Protein AF-Q86SX3-3-F1 (afdb_monomer_lite)

pLDDT: mean 70.38, std 17.88, range [33.81, 94.75]

Secondary structure (DSSP, 8-state):
--HHHHHHHHHHHHHHHHHHHH-----HHHHHTS-HHHHHHHHHHHHHHTT---GGGTSS-TTSSS-HHHHHHHHHHHHHHS-HHHHHHHHT----SS-------GGGGSPPPPPP---------HHHHHHHHHHHHHHHHHHHHHHHHHHHHHHHHHHHHHHHHHHHHHHHHHHHHHHHHHHHHHHHHHTS------S-S---------GGGHHHHHHHHHHHHHHHHHHHHHHHHHHHHHHHHHHHHH--HHHHHHHHHHHHHHHHHHHHHHHHHHHTTS-----S--------S----TT---HHHHHHHHHHHHHHHHHHHHHHHHHHHHHHHHHHHTSTT----PPPP-

Radius of gyration: 38.71 Å; chains: 1; bounding box: 110×59×88 Å

Foldseek 3Di:
DPVQVVQLVLLLVLLLVLLLLQDLDPPDCVVVPDDQLVSLVVSVVSCVVVPPPDCVSVVDDSSSSDDSLVSLVSVVVVVVVDPSLVSSLVSPPPCPDDPPPVVPCCVVPPPDPPDPDPPDDDDPPPVNVVVVVVVVVVVVVVVVVVVVVVVVVVVVVVVVVVVSVVSVVVVVVCVVCVVVSVVVVVVSVPVPDPPPPPDDDDPPPPPPPDVVCVVVVVVVVVVVVVVVVVVVVVVVVVVVVVCVVCCVVAVDPVNVVVVVVVVVVVVVVVVVVVVVVVVCPPPPDDDDDDDDDDDDDDDDDVPCPPVVNVVVVVVVVVVVVVVVVVVVVVVVVVVVVVVDVVDPPDDDDDDDDD

Sequence (354 aa):
MSGQRGDWVQTSALWQLLFRVLSPLPAGNALASLALEVQARLVKSALCSQGYPRLALAQLPEDGSQGSRELLLALSWLLARGPVPEQMLAQARVPLGDEMTVCQCEALASPGPPAPHMEAEGPVDVRHVQWLMGKLRFRWRQLVSSQQEQCALLSKLLRTLERENQRLEAVLAWRRSELVFWRWMDTVLGTCAPEVPAAASQPTFLPWVPERGGGELDLVVRELQALEEELREAAERRRAAWEAKAGGCGRGPEWSAARRASREAVEKELGALQQCWERDGGPAQPHGPHRLVRREDGAAGDRDLRAAVVIRTLRSQEACLEAVLRRLQGQCRQELARLVGARPGLIWIPPPGR

Structure (mmCIF, N/CA/C/O backbone):
data_AF-Q86SX3-3-F1
#
_entry.id   AF-Q86SX3-3-F1
#
loop_
_atom_site.group_PDB
_atom_site.id
_atom_site.type_symbol
_atom_site.label_atom_id
_atom_site.label_alt_id
_atom_site.label_comp_id
_atom_site.label_asym_id
_atom_site.label_entity_id
_atom_site.label_seq_id
_atom_site.pdbx_PDB_ins_code
_atom_site.Cartn_x
_atom_site.Cartn_y
_atom_site.Cartn_z
_atom_site.occupancy
_atom_site.B_iso_or_equiv
_atom_site.auth_seq_id
_atom_site.auth_comp_id
_atom_site.auth_asym_id
_atom_site.auth_atom_id
_atom_site.pdbx_PDB_model_num
ATOM 1 N N . MET A 1 1 ? -27.488 29.141 -0.506 1.00 39.38 1 MET A N 1
ATOM 2 C CA . MET A 1 1 ? -27.556 28.018 -1.475 1.00 39.38 1 MET A CA 1
ATOM 3 C C . MET A 1 1 ? -26.291 27.141 -1.492 1.00 39.38 1 MET A C 1
ATOM 5 O O . MET A 1 1 ? -26.178 26.273 -2.344 1.00 39.38 1 MET A O 1
ATOM 9 N N . SER A 1 2 ? -25.355 27.304 -0.548 1.00 47.66 2 SER A N 1
ATOM 10 C CA . SER A 1 2 ? -24.057 26.606 -0.562 1.00 47.66 2 SER A CA 1
ATOM 11 C C . SER A 1 2 ? -24.066 25.223 0.107 1.00 47.66 2 SER A C 1
ATOM 13 O O . SER A 1 2 ? -23.163 24.436 -0.146 1.00 47.66 2 SER A O 1
ATOM 15 N N . GLY A 1 3 ? -25.078 24.925 0.935 1.00 47.66 3 GLY A N 1
ATOM 16 C CA . GLY A 1 3 ? -25.154 23.676 1.707 1.00 47.66 3 GLY A CA 1
ATOM 17 C C . GLY A 1 3 ? -25.329 22.435 0.835 1.00 47.66 3 GLY A C 1
ATOM 18 O O . GLY A 1 3 ? -24.550 21.499 0.950 1.00 47.66 3 GLY A O 1
ATOM 19 N N . GLN A 1 4 ? -26.254 22.481 -0.133 1.00 52.34 4 GLN A N 1
ATOM 20 C CA . GLN A 1 4 ? -26.544 21.308 -0.960 1.00 52.34 4 GLN A CA 1
ATOM 21 C C . GLN A 1 4 ? -25.304 20.815 -1.711 1.00 52.34 4 GLN A C 1
ATOM 23 O O . GLN A 1 4 ? -25.038 19.622 -1.708 1.00 52.34 4 GLN A O 1
ATOM 28 N N . ARG A 1 5 ? -24.500 21.718 -2.303 1.00 52.03 5 ARG A N 1
ATOM 29 C CA . ARG A 1 5 ? -23.307 21.347 -3.093 1.00 52.03 5 ARG A CA 1
ATOM 30 C C . ARG A 1 5 ? -22.288 20.530 -2.283 1.00 52.03 5 ARG A C 1
ATOM 32 O O . ARG A 1 5 ? -21.628 19.680 -2.867 1.00 52.03 5 ARG A O 1
ATOM 39 N N . GLY A 1 6 ? -22.191 20.755 -0.970 1.00 54.00 6 GLY A N 1
ATOM 40 C CA . GLY A 1 6 ? -21.363 19.941 -0.075 1.00 54.00 6 GLY A CA 1
ATOM 41 C C . GLY A 1 6 ? -21.914 18.526 0.114 1.00 54.00 6 GLY A C 1
ATOM 42 O O . GLY A 1 6 ? -21.158 17.560 0.012 1.00 54.00 6 GLY A O 1
ATOM 43 N N . ASP A 1 7 ? -23.229 18.401 0.297 1.00 53.91 7 ASP A N 1
ATOM 44 C CA . ASP A 1 7 ? -23.905 17.114 0.503 1.00 53.91 7 ASP A CA 1
ATOM 45 C C . ASP A 1 7 ? -23.800 16.201 -0.733 1.00 53.91 7 ASP A C 1
ATOM 47 O O . ASP A 1 7 ? -23.542 15.003 -0.586 1.00 53.91 7 ASP A O 1
ATOM 51 N N . TRP A 1 8 ? -23.895 16.760 -1.953 1.00 51.97 8 TRP A N 1
ATOM 52 C CA . TRP A 1 8 ? -23.699 16.016 -3.215 1.00 51.97 8 TRP A CA 1
ATOM 53 C C . TRP A 1 8 ? -22.289 15.413 -3.332 1.00 51.97 8 TRP A C 1
ATOM 55 O O . TRP A 1 8 ? -22.114 14.311 -3.850 1.00 51.97 8 TRP A O 1
ATOM 65 N N . VAL A 1 9 ? -21.262 16.127 -2.859 1.00 59.12 9 VAL A N 1
ATOM 66 C CA . VAL A 1 9 ? -19.869 15.657 -2.952 1.00 59.12 9 VAL A CA 1
ATOM 67 C C . VAL A 1 9 ? -19.608 14.535 -1.945 1.00 59.12 9 VAL A C 1
ATOM 69 O O . VAL A 1 9 ? -18.939 13.557 -2.275 1.00 59.12 9 VAL A O 1
ATOM 72 N N . GLN A 1 10 ? -20.160 14.640 -0.733 1.00 66.69 10 GLN A N 1
ATOM 73 C CA . GLN A 1 10 ? -19.958 13.639 0.319 1.00 66.69 10 GLN A CA 1
ATOM 74 C C . GLN A 1 10 ? -20.654 12.313 0.003 1.00 66.69 10 GLN A C 1
ATOM 76 O O . GLN A 1 10 ? -20.053 11.249 0.121 1.00 66.69 10 GLN A O 1
ATOM 81 N N . THR A 1 11 ? -21.910 12.364 -0.430 1.00 68.19 11 THR A N 1
ATOM 82 C CA . THR A 1 11 ? -22.696 11.175 -0.795 1.00 68.19 11 THR A CA 1
ATOM 83 C C . THR A 1 11 ? -22.097 10.420 -1.980 1.00 68.19 11 THR A C 1
ATOM 85 O O . THR A 1 11 ? -21.959 9.197 -1.919 1.00 68.19 11 THR A O 1
ATOM 88 N N . SER A 1 12 ? -21.660 11.139 -3.020 1.00 73.19 12 SER A N 1
ATOM 89 C CA . SER A 1 12 ? -20.932 10.561 -4.157 1.00 73.19 12 SER A CA 1
ATOM 90 C C . SER A 1 12 ? -19.648 9.854 -3.704 1.00 73.19 12 SER A C 1
ATOM 92 O O . SER A 1 12 ? -19.382 8.718 -4.105 1.00 73.19 12 SER A O 1
ATOM 94 N N . ALA A 1 13 ? -18.894 10.467 -2.786 1.00 79.19 13 ALA A N 1
ATOM 95 C CA . ALA A 1 13 ? -17.695 9.856 -2.218 1.00 79.19 13 ALA A CA 1
ATOM 96 C C . ALA A 1 13 ? -17.998 8.582 -1.404 1.00 79.19 13 ALA A C 1
ATOM 98 O O . ALA A 1 13 ? -17.225 7.626 -1.469 1.00 79.19 13 ALA A O 1
ATOM 99 N N . LEU A 1 14 ? -19.121 8.525 -0.677 1.00 79.75 14 LEU A N 1
ATOM 100 C CA . LEU A 1 14 ? -19.528 7.334 0.085 1.00 79.75 14 LEU A CA 1
ATOM 101 C C . LEU A 1 14 ? -19.912 6.162 -0.826 1.00 79.75 14 LEU A C 1
ATOM 103 O O . LEU A 1 14 ? -19.510 5.031 -0.554 1.00 79.75 14 LEU A O 1
ATOM 107 N N . TRP A 1 15 ? -20.623 6.419 -1.928 1.00 79.69 15 TRP A N 1
ATOM 108 C CA . TRP A 1 15 ? -20.901 5.391 -2.937 1.00 79.69 15 TRP A CA 1
ATOM 109 C C . TRP A 1 15 ? -19.617 4.838 -3.551 1.00 79.69 15 TRP A C 1
ATOM 111 O O . TRP A 1 15 ? -19.449 3.622 -3.640 1.00 79.69 15 TRP A O 1
ATOM 121 N N . GLN A 1 16 ? -18.680 5.717 -3.911 1.00 78.94 16 GLN A N 1
ATOM 122 C CA . GLN A 1 16 ? -17.377 5.309 -4.440 1.00 78.94 16 GLN A CA 1
ATOM 123 C C . GLN A 1 16 ? -16.569 4.504 -3.418 1.00 78.94 16 GLN A C 1
ATOM 125 O O . GLN A 1 16 ? -15.893 3.544 -3.788 1.00 78.94 16 GLN A O 1
ATOM 130 N N . LEU A 1 17 ? -16.640 4.873 -2.137 1.00 81.50 17 LEU A N 1
ATOM 131 C CA . LEU A 1 17 ? -15.977 4.142 -1.064 1.00 81.50 17 LEU A CA 1
ATOM 132 C C . LEU A 1 17 ? -16.577 2.742 -0.894 1.00 81.50 17 LEU A C 1
ATOM 134 O O . LEU A 1 17 ? -15.828 1.768 -0.902 1.00 81.50 17 LEU A O 1
ATOM 138 N N . LEU A 1 18 ? -17.907 2.628 -0.810 1.00 80.12 18 LEU A N 1
ATOM 139 C CA . LEU A 1 18 ? -18.604 1.338 -0.746 1.00 80.12 18 LEU A CA 1
ATOM 140 C C . LEU A 1 18 ? -18.274 0.462 -1.951 1.00 80.12 18 LEU A C 1
ATOM 142 O O . LEU A 1 18 ? -17.973 -0.718 -1.791 1.00 80.12 18 LEU A O 1
ATOM 146 N N . PHE A 1 19 ? -18.275 1.045 -3.148 1.00 77.25 19 PHE A N 1
ATOM 147 C CA . PHE A 1 19 ? -17.917 0.336 -4.367 1.00 77.25 19 PHE A CA 1
ATOM 148 C C . PHE A 1 19 ? -16.487 -0.206 -4.303 1.00 77.25 19 PHE A C 1
ATOM 150 O O . PHE A 1 19 ? -16.279 -1.380 -4.587 1.00 77.25 19 PHE A O 1
ATOM 157 N N . ARG A 1 20 ? -15.515 0.603 -3.859 1.00 77.69 20 ARG A N 1
ATOM 158 C CA . ARG A 1 20 ? -14.114 0.172 -3.702 1.00 77.69 20 ARG A CA 1
ATOM 159 C C . ARG A 1 20 ? -13.925 -0.907 -2.641 1.00 77.69 20 ARG A C 1
ATOM 161 O O . ARG A 1 20 ? -13.052 -1.750 -2.804 1.00 77.69 20 ARG A O 1
ATOM 168 N N . VAL A 1 21 ? -14.705 -0.864 -1.564 1.00 76.00 21 VAL A N 1
ATOM 169 C CA . VAL A 1 21 ? -14.669 -1.875 -0.497 1.00 76.00 21 VAL A CA 1
ATOM 170 C C . VAL A 1 21 ? -15.262 -3.202 -0.975 1.00 76.00 21 VAL A C 1
ATOM 172 O O . VAL A 1 21 ? -14.739 -4.264 -0.651 1.00 76.00 21 VAL A O 1
ATOM 175 N N . LEU A 1 22 ? -16.349 -3.150 -1.748 1.00 73.94 22 LEU A N 1
ATOM 176 C CA . LEU A 1 22 ? -17.071 -4.336 -2.207 1.00 73.94 22 LEU A CA 1
ATOM 177 C C . LEU A 1 22 ? -16.492 -4.940 -3.489 1.00 73.94 22 LEU A C 1
ATOM 179 O O . LEU A 1 22 ? -16.689 -6.129 -3.731 1.00 73.94 22 LEU A O 1
ATOM 183 N N . SER A 1 23 ? -15.791 -4.158 -4.314 1.00 68.19 23 SER A N 1
ATOM 184 C CA . SER A 1 23 ? -15.135 -4.670 -5.514 1.00 68.19 23 SER A CA 1
ATOM 185 C C . SER A 1 23 ? -13.887 -5.474 -5.119 1.00 68.19 23 SER A C 1
ATOM 187 O O . SER A 1 23 ? -12.926 -4.876 -4.639 1.00 68.19 23 SER A O 1
ATOM 189 N N . PRO A 1 24 ? -13.828 -6.797 -5.362 1.00 55.28 24 PRO A N 1
ATOM 190 C CA . PRO A 1 24 ? -12.672 -7.617 -4.984 1.00 55.28 24 PRO A CA 1
ATOM 191 C C . PRO A 1 24 ? -11.444 -7.401 -5.884 1.00 55.28 24 PRO A C 1
ATOM 193 O O . PRO A 1 24 ? -10.450 -8.111 -5.751 1.00 55.28 24 PRO A O 1
ATOM 196 N N . LEU A 1 25 ? -11.519 -6.498 -6.864 1.00 47.09 25 LEU A N 1
ATOM 197 C CA . LEU A 1 25 ? -10.645 -6.538 -8.023 1.00 47.09 25 LEU A CA 1
ATOM 198 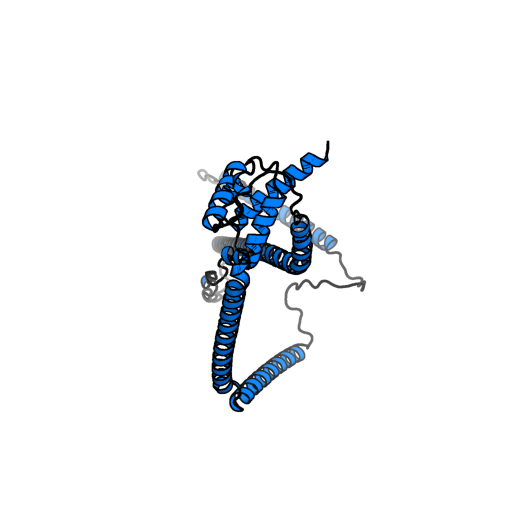C C . LEU A 1 25 ? -9.835 -5.244 -8.145 1.00 47.09 25 LEU A C 1
ATOM 200 O O . LEU A 1 25 ? -10.430 -4.182 -8.339 1.00 47.09 25 LEU A O 1
ATOM 204 N N . PRO A 1 26 ? -8.490 -5.303 -8.170 1.00 50.44 26 PRO A N 1
ATOM 205 C CA . PRO A 1 26 ? -7.657 -4.167 -8.559 1.00 50.44 26 PRO A CA 1
ATOM 206 C C . PRO A 1 26 ? -7.753 -3.881 -10.074 1.00 50.44 26 PRO A C 1
ATOM 208 O O . PRO A 1 26 ? -6.791 -3.401 -10.671 1.00 50.44 26 PRO A O 1
ATOM 211 N N . ALA A 1 27 ? -8.890 -4.191 -10.719 1.00 42.84 27 ALA A N 1
ATOM 212 C CA . ALA A 1 27 ? -9.118 -4.096 -12.160 1.00 42.84 27 ALA A CA 1
ATOM 213 C C . ALA A 1 27 ? -9.221 -2.651 -12.625 1.00 42.84 27 ALA A C 1
ATOM 215 O O . ALA A 1 27 ? -10.281 -2.172 -13.016 1.00 42.84 27 ALA A O 1
ATOM 216 N N . GLY A 1 28 ? -8.066 -1.997 -12.633 1.00 45.00 28 GLY A N 1
ATOM 217 C CA . GLY A 1 28 ? -7.803 -0.772 -13.347 1.00 45.00 28 GLY A CA 1
ATOM 218 C C . GLY A 1 28 ? -8.658 0.408 -12.909 1.00 45.00 28 GLY A C 1
ATOM 219 O O . GLY A 1 28 ? -9.750 0.329 -12.355 1.00 45.00 28 GLY A O 1
ATOM 220 N N . ASN A 1 29 ? -8.189 1.580 -13.289 1.00 50.34 29 ASN A N 1
ATOM 221 C CA . ASN A 1 29 ? -8.985 2.797 -13.198 1.00 50.34 29 ASN A CA 1
ATOM 222 C C . ASN A 1 29 ? -10.274 2.728 -14.059 1.00 50.34 29 ASN A C 1
ATOM 224 O O . ASN A 1 29 ? -11.092 3.639 -13.993 1.00 50.34 29 ASN A O 1
ATOM 228 N N . ALA A 1 30 ? -10.476 1.652 -14.835 1.00 53.12 30 ALA A N 1
ATOM 229 C CA . ALA A 1 30 ? -11.632 1.434 -15.698 1.00 53.12 30 ALA A CA 1
ATOM 230 C C . ALA A 1 30 ? -12.950 1.378 -14.910 1.00 53.12 30 ALA A C 1
ATOM 232 O O . ALA A 1 30 ? -13.898 2.080 -15.259 1.00 53.12 30 ALA A O 1
ATOM 233 N N . LEU A 1 31 ? -13.009 0.619 -13.808 1.00 47.84 31 LEU A N 1
ATOM 234 C CA . LEU A 1 31 ? -14.227 0.572 -12.987 1.00 47.84 31 LEU A CA 1
ATOM 235 C C . LEU A 1 31 ? -14.444 1.875 -12.205 1.00 47.84 31 LEU A C 1
ATOM 237 O O . LEU A 1 31 ? -15.580 2.300 -12.007 1.00 47.84 31 LEU A O 1
ATOM 241 N N . ALA A 1 32 ? -13.361 2.555 -11.816 1.00 55.88 32 ALA A N 1
ATOM 242 C CA . ALA A 1 32 ? -13.451 3.862 -11.168 1.00 55.88 32 ALA A CA 1
ATOM 243 C C . ALA A 1 32 ? -14.061 4.936 -12.091 1.00 55.88 32 ALA A C 1
ATOM 245 O O . ALA A 1 32 ? -14.668 5.877 -11.588 1.00 55.88 32 ALA A O 1
ATOM 246 N N . SER A 1 33 ? -13.939 4.777 -13.417 1.00 61.59 33 SER A N 1
ATOM 247 C CA . SER A 1 33 ? -14.561 5.658 -14.418 1.00 61.59 33 SER A CA 1
ATOM 248 C C . SER A 1 33 ? -16.010 5.311 -14.779 1.00 61.59 33 SER A C 1
ATOM 250 O O . SER A 1 33 ? -16.595 5.982 -15.628 1.00 61.59 33 SER A O 1
ATOM 252 N N . LEU A 1 34 ? -16.604 4.279 -14.166 1.00 65.75 34 LEU A N 1
ATOM 253 C CA . LEU A 1 34 ? -18.020 3.971 -14.373 1.00 65.75 34 LEU A CA 1
ATOM 254 C C . LEU A 1 34 ? -18.907 5.117 -13.879 1.00 65.75 34 LEU A C 1
ATOM 256 O O . LEU A 1 34 ? -18.612 5.764 -12.874 1.00 65.75 34 LEU A O 1
ATOM 260 N N . ALA A 1 35 ? -20.025 5.326 -14.577 1.00 77.12 35 ALA A N 1
ATOM 261 C CA . ALA A 1 35 ? -21.057 6.257 -14.144 1.00 77.12 35 ALA A CA 1
ATOM 262 C C . ALA A 1 35 ? -21.542 5.905 -12.726 1.00 77.12 35 ALA A C 1
ATOM 264 O O . ALA A 1 35 ? -21.702 4.726 -12.394 1.00 77.12 35 ALA A O 1
ATOM 265 N N . LEU A 1 36 ? -21.795 6.934 -11.909 1.00 73.44 36 LEU A N 1
ATOM 266 C CA . LEU A 1 36 ? -22.183 6.803 -10.499 1.00 73.44 36 LEU A CA 1
ATOM 267 C C . LEU A 1 36 ? -23.395 5.876 -10.310 1.00 73.44 36 LEU A C 1
ATOM 269 O O . LEU A 1 36 ? -23.391 5.038 -9.415 1.00 73.44 36 LEU A O 1
ATOM 273 N N . GLU A 1 37 ? -24.382 5.957 -11.203 1.00 77.38 37 GLU A N 1
ATOM 274 C CA . GLU A 1 37 ? -25.569 5.093 -11.185 1.00 77.38 37 GLU A CA 1
ATOM 275 C C . GLU A 1 37 ? -25.209 3.606 -11.322 1.00 77.38 37 GLU A C 1
ATOM 277 O O . GLU A 1 37 ? -25.732 2.751 -10.614 1.00 77.38 37 GLU A O 1
ATOM 282 N N . VAL A 1 38 ? -24.264 3.271 -12.208 1.00 78.31 38 VAL A N 1
ATOM 283 C CA . VAL A 1 38 ? -23.828 1.881 -12.400 1.00 78.31 38 VAL A CA 1
ATOM 284 C C . VAL A 1 38 ? -23.112 1.376 -11.147 1.00 78.31 38 VAL A C 1
ATOM 286 O O . VAL A 1 38 ? -23.341 0.242 -10.725 1.00 78.31 38 VAL A O 1
ATOM 289 N N . GLN A 1 39 ? -22.293 2.223 -10.515 1.00 78.44 39 GLN A N 1
ATOM 290 C CA . GLN A 1 39 ? -21.653 1.899 -9.237 1.00 78.44 39 GLN A CA 1
ATOM 291 C C . GLN A 1 39 ? -22.697 1.675 -8.133 1.00 78.44 39 GLN A C 1
ATOM 293 O O . GLN A 1 39 ? -22.594 0.692 -7.399 1.00 78.44 39 GLN A O 1
ATOM 298 N N . ALA A 1 40 ? -23.731 2.518 -8.055 1.00 77.94 40 ALA A N 1
ATOM 299 C CA . ALA A 1 40 ? -24.803 2.396 -7.069 1.00 77.94 40 ALA A CA 1
ATOM 300 C C . ALA A 1 40 ? -25.573 1.070 -7.206 1.00 77.94 40 ALA A C 1
ATOM 302 O O . ALA A 1 40 ? -25.754 0.368 -6.207 1.00 77.94 40 ALA A O 1
ATOM 303 N N . ARG A 1 41 ? -25.940 0.654 -8.428 1.00 80.06 41 ARG A N 1
ATOM 304 C CA . ARG A 1 41 ? -26.602 -0.650 -8.665 1.00 80.06 41 ARG A CA 1
ATOM 305 C C . ARG A 1 41 ? -25.734 -1.822 -8.243 1.00 80.06 41 ARG A C 1
ATOM 307 O O . ARG A 1 41 ? -26.230 -2.755 -7.612 1.00 80.06 41 ARG A O 1
ATOM 314 N N . LEU A 1 42 ? -24.441 -1.772 -8.567 1.00 80.06 42 LEU A N 1
ATOM 315 C CA . LEU A 1 42 ? -23.498 -2.824 -8.192 1.00 80.06 42 LEU A CA 1
ATOM 316 C C . LEU A 1 42 ? -23.355 -2.916 -6.672 1.00 80.06 42 LEU A C 1
ATOM 318 O O . LEU A 1 42 ? -23.469 -4.013 -6.130 1.00 80.06 42 LEU A O 1
ATOM 322 N N . VAL A 1 43 ? -23.209 -1.784 -5.978 1.00 81.44 43 VAL A N 1
ATOM 323 C CA . VAL A 1 43 ? -23.166 -1.743 -4.508 1.00 81.44 43 VAL A CA 1
ATOM 324 C C . VAL A 1 43 ? -24.453 -2.298 -3.904 1.00 81.44 43 VAL A C 1
ATOM 326 O O . VAL A 1 43 ? -24.373 -3.154 -3.027 1.00 81.44 43 VAL A O 1
ATOM 329 N N . LYS A 1 44 ? -25.632 -1.885 -4.389 1.00 81.69 44 LYS A N 1
ATOM 330 C CA . LYS A 1 44 ? -26.920 -2.421 -3.917 1.00 81.69 44 LYS A CA 1
ATOM 331 C C . LYS A 1 44 ? -26.982 -3.938 -4.093 1.00 81.69 44 LYS A C 1
ATOM 333 O O . LYS A 1 44 ? -27.269 -4.647 -3.135 1.00 81.69 44 LYS A O 1
ATOM 338 N N . SER A 1 45 ? -26.637 -4.443 -5.278 1.00 80.94 45 SER A N 1
ATOM 339 C CA . SER A 1 45 ? -26.637 -5.886 -5.550 1.00 80.94 45 SER A CA 1
ATOM 340 C C . SER A 1 45 ? -25.643 -6.661 -4.674 1.00 80.94 45 SER A C 1
ATOM 342 O O . SER A 1 45 ? -25.976 -7.735 -4.177 1.00 80.94 45 SER A O 1
ATOM 344 N N . ALA A 1 46 ? -24.459 -6.094 -4.421 1.00 80.06 46 ALA A N 1
ATOM 345 C CA . ALA A 1 46 ? -23.431 -6.690 -3.574 1.00 80.06 46 ALA A CA 1
ATOM 346 C C . ALA A 1 46 ? -23.820 -6.673 -2.087 1.00 80.06 46 ALA A C 1
ATOM 348 O O . ALA A 1 46 ? -23.565 -7.633 -1.368 1.00 80.06 46 ALA A O 1
ATOM 349 N N . LEU A 1 47 ? -24.482 -5.618 -1.610 1.00 80.31 47 LEU A N 1
ATOM 350 C CA . LEU A 1 47 ? -25.011 -5.572 -0.245 1.00 80.31 47 LEU A CA 1
ATOM 351 C C . LEU A 1 47 ? -26.168 -6.557 -0.056 1.00 80.31 47 LEU A C 1
ATOM 353 O O . LEU A 1 47 ? -26.224 -7.243 0.965 1.00 80.31 47 LEU A O 1
ATOM 357 N N . CYS A 1 48 ? -27.053 -6.685 -1.050 1.00 78.25 48 CYS A N 1
ATOM 358 C CA . CYS A 1 48 ? -28.104 -7.700 -1.045 1.00 78.25 48 CYS A CA 1
ATOM 359 C C . CYS A 1 48 ? -27.515 -9.117 -1.011 1.00 78.25 48 CYS A C 1
ATOM 361 O O . CYS A 1 48 ? -27.978 -9.938 -0.222 1.00 78.25 48 CYS A O 1
ATOM 363 N N . SER A 1 49 ? -26.470 -9.402 -1.797 1.00 78.50 49 SER A N 1
ATOM 364 C CA . SER A 1 49 ? -25.827 -10.724 -1.794 1.00 78.50 49 SER A CA 1
ATOM 365 C C . SER A 1 49 ? -25.057 -11.022 -0.505 1.00 78.50 49 SER A C 1
ATOM 367 O O . SER A 1 49 ? -24.946 -12.182 -0.116 1.00 78.50 49 SER A O 1
ATOM 369 N N . GLN A 1 50 ? -24.590 -9.997 0.211 1.00 77.31 50 GLN A N 1
ATOM 370 C CA . GLN A 1 50 ? -24.009 -10.151 1.548 1.00 77.31 50 GLN A CA 1
ATOM 371 C C . GLN A 1 50 ? -25.055 -10.280 2.671 1.00 77.31 50 GLN A C 1
ATOM 373 O O . GLN A 1 50 ? -24.682 -10.539 3.820 1.00 77.31 50 GLN A O 1
ATOM 378 N N . GLY A 1 51 ? -26.348 -10.119 2.368 1.00 72.88 51 GLY A N 1
ATOM 379 C CA . GLY A 1 51 ? -27.438 -10.224 3.341 1.00 72.88 51 GLY A CA 1
ATOM 380 C C . GLY A 1 51 ? -27.627 -8.971 4.198 1.00 72.88 51 GLY A C 1
ATOM 381 O O . GLY A 1 51 ? -27.958 -9.081 5.378 1.00 72.88 51 GLY A O 1
ATOM 382 N N . TYR A 1 52 ? -27.377 -7.779 3.648 1.00 75.50 52 TYR A N 1
ATOM 383 C CA . TYR A 1 52 ? -27.628 -6.531 4.367 1.00 75.50 52 TYR A CA 1
ATOM 384 C C . TYR A 1 52 ? -29.129 -6.371 4.700 1.00 75.50 52 TYR A C 1
ATOM 386 O O . TYR A 1 52 ? -29.956 -6.426 3.788 1.00 75.50 52 TYR A O 1
ATOM 394 N N . PRO A 1 53 ? -29.510 -6.153 5.976 1.00 64.31 53 PRO A N 1
ATOM 395 C CA . PRO A 1 53 ? -30.905 -6.282 6.402 1.00 64.31 53 PRO A CA 1
ATOM 396 C C . PRO A 1 53 ? -31.792 -5.070 6.081 1.00 64.31 53 PRO A C 1
ATOM 398 O O . PRO A 1 53 ? -33.013 -5.214 6.037 1.00 64.31 53 PRO A O 1
ATOM 401 N N . ARG A 1 54 ? -31.239 -3.860 5.886 1.00 67.44 54 ARG A N 1
ATOM 402 C CA . ARG A 1 54 ? -32.084 -2.664 5.715 1.00 67.44 54 ARG A CA 1
ATOM 403 C C . ARG A 1 54 ? -32.501 -2.458 4.261 1.00 67.44 54 ARG A C 1
ATOM 405 O O . ARG A 1 54 ? -31.688 -2.123 3.402 1.00 67.44 54 ARG A O 1
ATOM 412 N N . LEU A 1 55 ? -33.813 -2.526 4.031 1.00 65.00 55 LEU A N 1
ATOM 413 C CA . LEU A 1 55 ? -34.458 -2.237 2.744 1.00 65.00 55 LEU A CA 1
ATOM 414 C C . LEU A 1 55 ? -34.409 -0.749 2.350 1.00 65.00 55 LEU A C 1
ATOM 416 O O . LEU A 1 55 ? -34.602 -0.426 1.181 1.00 65.00 55 LEU A O 1
ATOM 420 N N . ALA A 1 56 ? -34.110 0.158 3.290 1.00 68.81 56 ALA A N 1
ATOM 421 C CA . ALA A 1 56 ? -33.999 1.596 3.020 1.00 68.81 56 ALA A CA 1
ATOM 422 C C . ALA A 1 56 ? -32.944 1.915 1.941 1.00 68.81 56 ALA A C 1
ATOM 424 O O . ALA A 1 56 ? -33.142 2.818 1.131 1.00 68.81 56 ALA A O 1
ATOM 425 N N . LEU A 1 57 ? -31.867 1.120 1.857 1.00 65.81 57 LEU A N 1
ATOM 426 C CA . LEU A 1 57 ? -30.867 1.240 0.788 1.00 65.81 57 LEU A CA 1
ATOM 427 C C . LEU A 1 57 ? -31.407 0.891 -0.601 1.00 65.81 57 LEU A C 1
ATOM 429 O O . LEU A 1 57 ? -30.920 1.430 -1.593 1.00 65.81 57 LEU A O 1
ATOM 433 N N . ALA A 1 58 ? -32.403 0.010 -0.699 1.00 65.12 58 ALA A N 1
ATOM 434 C CA . ALA A 1 58 ? -33.008 -0.328 -1.984 1.00 65.12 58 ALA A CA 1
ATOM 435 C C . ALA A 1 58 ? -33.863 0.832 -2.521 1.00 65.12 58 ALA A C 1
ATOM 437 O O . ALA A 1 58 ? -33.884 1.068 -3.727 1.00 65.12 58 ALA A O 1
ATOM 438 N N . GLN A 1 59 ? -34.511 1.584 -1.625 1.00 68.50 59 GLN A N 1
ATOM 439 C CA . GLN A 1 59 ? -35.363 2.734 -1.958 1.00 68.50 59 GLN A CA 1
ATOM 440 C C . GLN A 1 59 ? -34.572 4.008 -2.287 1.00 68.50 59 GLN A C 1
ATOM 442 O O . GLN A 1 59 ? -35.141 5.001 -2.734 1.00 68.50 59 GLN A O 1
ATOM 447 N N . LEU A 1 60 ? -33.263 3.994 -2.049 1.00 69.50 60 LEU A N 1
ATOM 448 C CA . LEU A 1 60 ? -32.419 5.170 -2.148 1.00 69.50 60 LEU A CA 1
ATOM 449 C C . LEU A 1 60 ? -32.181 5.597 -3.607 1.00 69.50 60 LEU A C 1
ATOM 451 O O . LEU A 1 60 ? -31.810 4.743 -4.426 1.00 69.50 60 LEU A O 1
ATOM 455 N N . PRO A 1 61 ? -32.360 6.893 -3.943 1.00 67.06 61 PRO A N 1
ATOM 456 C CA . PRO A 1 61 ? -32.121 7.394 -5.292 1.00 67.06 61 PRO A CA 1
ATOM 457 C C . PRO A 1 61 ? -30.678 7.144 -5.739 1.00 67.06 61 PRO A C 1
ATOM 459 O O . PRO A 1 61 ? -29.722 7.326 -4.983 1.00 67.06 61 PRO A O 1
ATOM 462 N N . GLU A 1 62 ? -30.534 6.725 -6.996 1.00 66.00 62 GLU A N 1
ATOM 463 C CA . GLU A 1 62 ? -29.244 6.397 -7.624 1.00 66.00 62 GLU A CA 1
ATOM 464 C C . GLU A 1 62 ? -28.405 7.646 -7.924 1.00 66.00 62 GLU A C 1
ATOM 466 O O . GLU A 1 62 ? -27.192 7.550 -8.090 1.00 66.00 62 GLU A O 1
ATOM 471 N N . ASP A 1 63 ? -29.041 8.821 -7.912 1.00 61.34 63 ASP A N 1
ATOM 472 C CA . ASP A 1 63 ? -28.419 10.128 -8.148 1.00 61.34 63 ASP A CA 1
ATOM 473 C C . ASP A 1 63 ? -27.396 10.511 -7.063 1.00 61.34 63 ASP A C 1
ATOM 475 O O . ASP A 1 63 ? -26.704 11.523 -7.175 1.00 61.34 63 ASP A O 1
ATOM 479 N N . GLY A 1 64 ? -27.337 9.747 -5.966 1.00 61.97 64 GLY A N 1
ATOM 480 C CA . GLY A 1 64 ? -26.505 10.038 -4.802 1.00 61.97 64 GLY A CA 1
ATOM 481 C C . GLY A 1 64 ? -26.988 11.242 -3.991 1.00 61.97 64 GLY A C 1
ATOM 482 O O . GLY A 1 64 ? -26.381 11.567 -2.989 1.00 61.97 64 GLY A O 1
ATOM 483 N N . SER A 1 65 ? -28.090 11.892 -4.365 1.00 63.97 65 SER A N 1
ATOM 484 C CA . SER A 1 65 ? -28.564 13.137 -3.742 1.00 63.97 65 SER A CA 1
ATOM 485 C C . SER A 1 65 ? -28.935 13.006 -2.260 1.00 63.97 65 SER A C 1
ATOM 487 O O . SER A 1 65 ? -28.880 13.982 -1.512 1.00 63.97 65 SER A O 1
ATOM 489 N N . GLN A 1 66 ? -29.333 11.809 -1.827 1.00 66.75 66 GLN A N 1
ATOM 490 C CA . GLN A 1 66 ? -29.870 11.545 -0.496 1.00 66.75 66 GLN A CA 1
ATOM 491 C C . GLN A 1 66 ? -29.269 10.273 0.110 1.00 66.75 66 GLN A C 1
ATOM 493 O O . GLN A 1 66 ? -28.634 9.473 -0.571 1.00 66.75 66 GLN A O 1
ATOM 498 N N . GLY A 1 67 ? -29.470 10.102 1.421 1.00 70.75 67 GLY A N 1
ATOM 499 C CA . GLY A 1 67 ? -29.142 8.878 2.157 1.00 70.75 67 GLY A CA 1
ATOM 500 C C . GLY A 1 67 ? -27.680 8.678 2.529 1.00 70.75 67 GLY A C 1
ATOM 501 O O . GLY A 1 67 ? -27.277 7.539 2.752 1.00 70.75 67 GLY A O 1
ATOM 502 N N . SER A 1 68 ? -26.909 9.759 2.705 1.00 74.94 68 SER A N 1
ATOM 503 C CA . SER A 1 68 ? -25.591 9.701 3.364 1.00 74.94 68 SER A CA 1
ATOM 504 C C . SER A 1 68 ? -25.628 8.868 4.652 1.00 74.94 68 SER A C 1
ATOM 506 O O . SER A 1 68 ? -24.724 8.074 4.897 1.00 74.94 68 SER A O 1
ATOM 508 N N . ARG A 1 69 ? -26.715 8.978 5.429 1.00 76.38 69 ARG A N 1
ATOM 509 C CA . ARG A 1 69 ? -26.965 8.180 6.637 1.00 76.38 69 ARG A CA 1
ATOM 510 C C . ARG A 1 69 ? -27.003 6.676 6.364 1.00 76.38 69 ARG A C 1
ATOM 512 O O . ARG A 1 69 ? -26.274 5.936 7.014 1.0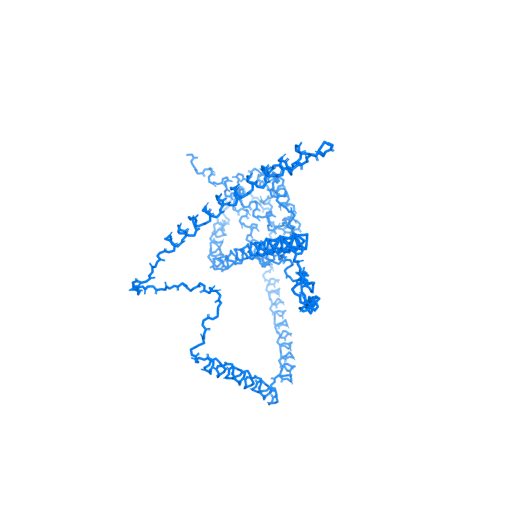0 76.38 69 ARG A O 1
ATOM 519 N N . GLU A 1 70 ? -27.829 6.214 5.429 1.00 80.25 70 GLU A N 1
ATOM 520 C CA . GLU A 1 70 ? -27.942 4.776 5.154 1.00 80.25 70 GLU A CA 1
ATOM 521 C C . GLU A 1 70 ? -26.643 4.224 4.549 1.00 80.25 70 GLU A C 1
ATOM 523 O O . GLU A 1 70 ? -26.256 3.101 4.858 1.00 80.25 70 GLU A O 1
ATOM 528 N N . LEU A 1 71 ? -25.913 5.026 3.763 1.00 82.25 71 LEU A N 1
ATOM 529 C CA . LEU A 1 71 ? -24.593 4.648 3.244 1.00 82.25 71 LEU A CA 1
ATOM 530 C C . LEU A 1 71 ? -23.553 4.504 4.356 1.00 82.25 71 LEU A C 1
ATOM 532 O O . LEU A 1 71 ? -22.775 3.553 4.348 1.00 82.25 71 LEU A O 1
ATOM 536 N N . LEU A 1 72 ? -23.551 5.413 5.333 1.00 82.12 72 LEU A N 1
ATOM 537 C CA . LEU A 1 72 ? -22.689 5.309 6.511 1.00 82.12 72 LEU A CA 1
ATOM 538 C C . LEU A 1 72 ? -23.025 4.080 7.353 1.00 82.12 72 LEU A C 1
ATOM 540 O O . LEU A 1 72 ? -22.114 3.436 7.863 1.00 82.12 72 LEU A O 1
ATOM 544 N N . LEU A 1 73 ? -24.306 3.728 7.459 1.00 82.19 73 LEU A N 1
ATOM 545 C CA . LEU A 1 73 ? -24.752 2.520 8.153 1.00 82.19 73 LEU A CA 1
ATOM 546 C C . LEU A 1 73 ? -24.402 1.241 7.387 1.00 82.19 73 LEU A C 1
ATOM 548 O O . LEU A 1 73 ? -24.094 0.221 7.996 1.00 82.19 73 LEU A O 1
ATOM 552 N N . ALA A 1 74 ? -24.427 1.279 6.055 1.00 82.19 74 ALA A N 1
ATOM 553 C CA . ALA A 1 74 ? -23.933 0.190 5.221 1.00 82.19 74 ALA A CA 1
ATOM 554 C C . ALA A 1 74 ? -22.422 -0.005 5.414 1.00 82.19 74 ALA A C 1
ATOM 556 O O . ALA A 1 74 ? -21.960 -1.121 5.638 1.00 82.19 74 ALA A O 1
ATOM 557 N N . LEU A 1 75 ? -21.659 1.093 5.378 1.00 84.12 75 LEU A N 1
ATOM 558 C CA . LEU A 1 75 ? -20.215 1.092 5.612 1.00 84.12 75 LEU A CA 1
ATOM 559 C C . LEU A 1 75 ? -19.869 0.596 7.013 1.00 84.12 75 LEU A C 1
ATOM 561 O O . LEU A 1 75 ? -18.990 -0.249 7.153 1.00 84.12 75 LEU A O 1
ATOM 565 N N . SER A 1 76 ? -20.554 1.089 8.045 1.00 84.06 76 SER A N 1
ATOM 566 C CA . SER A 1 76 ? -20.307 0.655 9.419 1.00 84.06 76 SER A CA 1
ATOM 567 C C . SER A 1 76 ? -20.672 -0.815 9.610 1.00 84.06 76 SER A C 1
ATOM 569 O O . SER A 1 76 ? -19.909 -1.549 10.225 1.00 84.06 76 SER A O 1
ATOM 571 N N . TRP A 1 77 ? -21.756 -1.298 9.003 1.00 85.00 77 TRP A N 1
ATOM 572 C CA . TRP A 1 77 ? -22.078 -2.724 9.016 1.00 85.00 77 TRP A CA 1
ATOM 573 C C . TRP A 1 77 ? -20.986 -3.577 8.353 1.00 85.00 77 TRP A C 1
ATOM 575 O O . TRP A 1 77 ? -20.613 -4.613 8.900 1.00 85.00 77 TRP A O 1
ATOM 585 N N . LEU A 1 78 ? -20.413 -3.133 7.229 1.00 83.50 78 LEU A N 1
ATOM 586 C CA . LEU A 1 78 ? -19.279 -3.821 6.596 1.00 83.50 78 LEU A CA 1
ATOM 587 C C . LEU A 1 78 ? -18.035 -3.828 7.494 1.00 83.50 78 LEU A C 1
ATOM 589 O O . LEU A 1 78 ? -17.411 -4.874 7.658 1.00 83.50 78 LEU A O 1
ATOM 593 N N . LEU A 1 79 ? -17.701 -2.685 8.102 1.00 84.19 79 LEU A N 1
ATOM 594 C CA . LEU A 1 79 ? -16.568 -2.554 9.025 1.00 84.19 79 LEU A CA 1
ATOM 595 C C . LEU A 1 79 ? -16.737 -3.412 10.287 1.00 84.19 79 LEU A C 1
ATOM 597 O O . LEU A 1 79 ? -15.753 -3.923 10.810 1.00 84.19 79 LEU A O 1
ATOM 601 N N . ALA A 1 80 ? -17.968 -3.593 10.770 1.00 80.75 80 ALA A N 1
ATOM 602 C CA . ALA A 1 80 ? -18.253 -4.416 11.942 1.00 80.75 80 ALA A CA 1
ATOM 603 C C . ALA A 1 80 ? -18.138 -5.923 11.655 1.00 80.75 80 ALA A C 1
ATOM 605 O O . ALA A 1 80 ? -17.792 -6.692 12.549 1.00 80.75 80 ALA A O 1
ATOM 606 N N . ARG A 1 81 ? -18.414 -6.368 10.419 1.00 76.50 81 ARG A N 1
ATOM 607 C CA . ARG A 1 81 ? -18.340 -7.795 10.049 1.00 76.50 81 ARG A CA 1
ATOM 608 C C . ARG A 1 81 ? -16.915 -8.323 9.924 1.00 76.50 81 ARG A C 1
ATOM 610 O O . ARG A 1 81 ? -16.722 -9.534 10.006 1.00 76.50 81 ARG A O 1
ATOM 617 N N . GLY A 1 82 ? -15.926 -7.462 9.702 1.00 72.94 82 GLY A N 1
ATOM 618 C CA . GLY A 1 82 ? -14.548 -7.909 9.580 1.00 72.94 82 GLY A CA 1
ATOM 619 C C . GLY A 1 82 ? -13.535 -6.790 9.344 1.00 72.94 82 GLY A C 1
ATOM 620 O O . GLY A 1 82 ? -13.903 -5.636 9.134 1.00 72.94 82 GLY A O 1
ATOM 621 N N . PRO A 1 83 ? -12.237 -7.138 9.351 1.00 71.94 83 PRO A N 1
ATOM 622 C CA . PRO A 1 83 ? -11.130 -6.206 9.162 1.00 71.94 83 PRO A CA 1
ATOM 623 C C . PRO A 1 83 ? -11.007 -5.785 7.683 1.00 71.94 83 PRO A C 1
ATOM 625 O O . PRO A 1 83 ? -10.094 -6.193 6.962 1.00 71.94 83 PRO A O 1
ATOM 628 N N . VAL A 1 84 ? -11.972 -4.990 7.202 1.00 74.75 84 VAL A N 1
ATOM 629 C CA . VAL A 1 84 ? -12.033 -4.493 5.815 1.00 74.75 84 VAL A CA 1
ATOM 630 C C . VAL A 1 84 ? -10.728 -3.802 5.385 1.00 74.75 84 VAL A C 1
ATOM 632 O O . VAL A 1 84 ? -10.250 -4.104 4.288 1.00 74.75 84 VAL A O 1
ATOM 635 N N . PRO A 1 85 ? -10.092 -2.928 6.197 1.00 72.00 85 PRO A N 1
ATOM 636 C CA . PRO A 1 85 ? -8.835 -2.287 5.803 1.00 72.00 85 PRO A CA 1
ATOM 637 C C . PRO A 1 85 ? -7.704 -3.294 5.574 1.00 72.00 85 PRO A C 1
ATOM 639 O O . PRO A 1 85 ? -6.942 -3.168 4.616 1.00 72.00 85 PRO A O 1
ATOM 642 N N . GLU A 1 86 ? -7.610 -4.328 6.408 1.00 75.75 86 GLU A N 1
ATOM 643 C CA . GLU A 1 86 ? -6.618 -5.395 6.277 1.00 75.75 86 GLU A CA 1
ATOM 644 C C . GLU A 1 86 ? -6.881 -6.248 5.042 1.00 75.75 86 GLU A C 1
ATOM 646 O O . GLU A 1 86 ? -5.937 -6.638 4.354 1.00 75.75 86 GLU A O 1
ATOM 651 N N . GLN A 1 87 ? -8.151 -6.499 4.722 1.00 74.56 87 GLN A N 1
ATOM 652 C CA . GLN A 1 87 ? -8.524 -7.191 3.497 1.00 74.56 87 GLN A CA 1
ATOM 653 C C . GLN A 1 87 ? -8.145 -6.364 2.262 1.00 74.56 87 GLN A C 1
ATOM 655 O O . GLN A 1 87 ? -7.576 -6.913 1.319 1.00 74.56 87 GLN A O 1
ATOM 660 N N . MET A 1 88 ? -8.360 -5.045 2.285 1.00 70.50 88 MET A N 1
ATOM 661 C CA . MET A 1 88 ? -7.915 -4.143 1.217 1.00 70.50 88 MET A CA 1
ATOM 662 C C . MET A 1 88 ? -6.385 -4.101 1.094 1.00 70.50 88 MET A C 1
ATOM 664 O O . MET A 1 88 ? -5.854 -4.039 -0.017 1.00 70.50 88 MET A O 1
ATOM 668 N N . LEU A 1 89 ? -5.652 -4.157 2.211 1.00 71.12 89 LEU A N 1
ATOM 669 C CA . LEU A 1 89 ? -4.193 -4.294 2.192 1.00 71.12 89 LEU A CA 1
ATOM 670 C C . LEU A 1 89 ? -3.771 -5.633 1.583 1.00 71.12 89 LEU A C 1
ATOM 672 O O . LEU A 1 89 ? -2.880 -5.645 0.740 1.00 71.12 89 LEU A O 1
ATOM 676 N N . ALA A 1 90 ? -4.417 -6.737 1.966 1.00 69.50 90 ALA A N 1
ATOM 677 C CA . ALA A 1 90 ? -4.106 -8.080 1.483 1.00 69.50 90 ALA A CA 1
ATOM 678 C C . ALA A 1 90 ? -4.387 -8.251 -0.018 1.00 69.50 90 ALA A C 1
ATOM 680 O O . ALA A 1 90 ? -3.528 -8.753 -0.737 1.00 69.50 90 ALA A O 1
ATOM 681 N N . GLN A 1 91 ? -5.546 -7.789 -0.500 1.00 66.44 91 GLN A N 1
ATOM 682 C CA . GLN A 1 91 ? -5.945 -7.889 -1.912 1.00 66.44 91 GLN A CA 1
ATOM 683 C C . GLN A 1 91 ? -5.030 -7.101 -2.848 1.00 66.44 91 GLN A C 1
ATOM 685 O O . GLN A 1 91 ? -4.820 -7.494 -3.991 1.00 66.44 91 GLN A O 1
ATOM 690 N N . ALA A 1 92 ? -4.494 -5.981 -2.370 1.00 59.09 92 ALA A N 1
ATOM 691 C CA . ALA A 1 92 ? -3.634 -5.119 -3.164 1.00 59.09 92 ALA A CA 1
ATOM 692 C C . ALA A 1 92 ? -2.168 -5.183 -2.727 1.00 59.09 92 ALA A C 1
ATOM 694 O O . ALA A 1 92 ? -1.414 -4.260 -3.031 1.00 59.09 92 ALA A O 1
ATOM 695 N N . ARG A 1 93 ? -1.735 -6.264 -2.058 1.00 56.50 93 ARG A N 1
ATOM 696 C CA . ARG A 1 93 ? -0.305 -6.573 -2.009 1.00 56.50 93 ARG A CA 1
ATOM 697 C C . ARG A 1 93 ? 0.139 -6.808 -3.444 1.00 56.50 93 ARG A C 1
ATOM 699 O O . ARG A 1 93 ? -0.223 -7.808 -4.057 1.00 56.50 93 ARG A O 1
ATOM 706 N N . VAL A 1 94 ? 0.930 -5.882 -3.980 1.00 55.81 94 VAL A N 1
ATOM 707 C CA . VAL A 1 94 ? 1.781 -6.214 -5.120 1.00 55.81 94 VAL A CA 1
ATOM 708 C C . VAL A 1 94 ? 2.607 -7.418 -4.662 1.00 55.81 94 VAL A C 1
ATOM 710 O O . VAL A 1 94 ? 3.168 -7.340 -3.563 1.00 55.81 94 VAL A O 1
ATOM 713 N N . PRO A 1 95 ? 2.651 -8.533 -5.414 1.00 53.38 95 PRO A N 1
ATOM 714 C CA . PRO A 1 95 ? 3.547 -9.643 -5.122 1.00 53.38 95 PRO A CA 1
ATOM 715 C C . PRO A 1 95 ? 4.989 -9.134 -5.237 1.00 53.38 95 PRO A C 1
ATOM 717 O O . PRO A 1 95 ? 5.634 -9.209 -6.271 1.00 53.38 95 PRO A O 1
ATOM 720 N N . LEU A 1 96 ? 5.463 -8.504 -4.167 1.00 50.38 96 LEU A N 1
ATOM 721 C CA . LEU A 1 96 ? 6.861 -8.169 -3.927 1.00 50.38 96 LEU A CA 1
ATOM 722 C C . LEU A 1 96 ? 7.602 -9.399 -3.384 1.00 50.38 96 LEU A C 1
ATOM 724 O O . LEU A 1 96 ? 8.820 -9.366 -3.263 1.00 50.38 96 LEU A O 1
ATOM 728 N N . GLY A 1 97 ? 6.861 -10.468 -3.063 1.00 45.28 97 GLY A N 1
ATOM 729 C CA . GLY A 1 97 ? 7.401 -11.784 -2.765 1.00 45.28 97 GLY A CA 1
ATOM 730 C C . GLY A 1 97 ? 7.967 -12.420 -4.031 1.00 45.28 97 GLY A C 1
ATOM 731 O O . GLY A 1 97 ? 7.227 -12.847 -4.910 1.00 45.28 97 GLY A O 1
ATOM 732 N N . ASP A 1 98 ? 9.290 -12.454 -4.080 1.00 47.22 98 ASP A N 1
ATOM 733 C CA . ASP A 1 98 ? 10.124 -13.498 -4.681 1.00 47.22 98 ASP A CA 1
ATOM 734 C C . ASP A 1 98 ? 10.234 -13.608 -6.211 1.00 47.22 98 ASP A C 1
ATOM 736 O O . ASP A 1 98 ? 11.200 -14.202 -6.683 1.00 47.22 98 ASP A O 1
ATOM 740 N N . GLU A 1 99 ? 9.398 -12.943 -7.013 1.00 49.09 99 GLU A N 1
ATOM 741 C CA . GLU A 1 99 ? 9.622 -12.838 -8.473 1.00 49.09 99 GLU A CA 1
ATOM 742 C C . GLU A 1 99 ? 10.379 -11.567 -8.886 1.00 49.09 99 GLU A C 1
ATOM 744 O O . GLU A 1 99 ? 10.290 -11.081 -10.013 1.00 49.09 99 GLU A O 1
ATOM 749 N N . MET A 1 100 ? 11.208 -11.014 -8.002 1.00 37.44 100 MET A N 1
ATOM 750 C CA . MET A 1 100 ? 12.375 -10.312 -8.516 1.00 37.44 100 MET A CA 1
ATOM 751 C C . MET A 1 100 ? 13.366 -11.395 -8.908 1.00 37.44 100 MET A C 1
ATOM 753 O O . MET A 1 100 ? 14.218 -11.780 -8.109 1.00 37.44 100 MET A O 1
ATOM 757 N N . THR A 1 101 ? 13.284 -11.863 -10.158 1.00 43.62 101 THR A N 1
ATOM 758 C CA . THR A 1 101 ? 14.477 -12.368 -10.833 1.00 43.62 101 THR A CA 1
ATOM 759 C C . THR A 1 101 ? 15.448 -11.199 -10.819 1.00 43.62 101 THR A C 1
ATOM 761 O O . THR A 1 101 ? 15.431 -10.344 -11.709 1.00 43.62 101 THR A O 1
ATOM 764 N N . VAL A 1 102 ? 16.217 -11.084 -9.732 1.00 44.19 102 VAL A N 1
ATOM 765 C CA . VAL A 1 102 ? 17.426 -10.283 -9.667 1.00 44.19 102 VAL A CA 1
ATOM 766 C C . VAL A 1 102 ? 18.106 -10.631 -10.966 1.00 44.19 102 VAL A C 1
ATOM 768 O O . VAL A 1 102 ? 18.407 -11.801 -11.188 1.00 44.19 102 VAL A O 1
ATOM 771 N N . CYS A 1 103 ? 18.171 -9.664 -11.880 1.00 43.34 103 CYS A N 1
ATOM 772 C CA . CYS A 1 103 ? 18.808 -9.871 -13.160 1.00 43.34 103 CYS A CA 1
ATOM 773 C C . CYS A 1 103 ? 20.237 -10.242 -12.782 1.00 43.34 103 CYS A C 1
ATOM 775 O O . CYS A 1 103 ? 21.000 -9.386 -12.328 1.00 43.34 103 CYS A O 1
ATOM 777 N N . GLN A 1 104 ? 20.523 -11.544 -12.783 1.00 41.00 104 GLN A N 1
ATOM 778 C CA . GLN A 1 104 ? 21.810 -12.100 -12.434 1.00 41.00 104 GLN A CA 1
ATOM 779 C C . GLN A 1 104 ? 22.707 -11.652 -13.573 1.00 41.00 104 GLN A C 1
ATOM 781 O O . GLN A 1 104 ? 22.858 -12.319 -14.591 1.00 41.00 104 GLN A O 1
ATOM 786 N N . CYS A 1 105 ? 23.245 -10.444 -13.440 1.00 42.56 105 CYS A N 1
ATOM 787 C CA . CYS A 1 105 ? 24.259 -9.897 -14.317 1.00 42.56 105 CYS A CA 1
ATOM 788 C C . CYS A 1 105 ? 25.581 -10.633 -14.047 1.00 42.56 105 CYS A C 1
ATOM 790 O O . CYS A 1 105 ? 26.610 -10.008 -13.805 1.00 42.56 105 CYS A O 1
ATOM 792 N N . GLU A 1 106 ? 25.572 -11.968 -14.095 1.00 45.50 106 GLU A N 1
ATOM 793 C CA . GLU A 1 106 ? 26.773 -12.807 -14.062 1.00 45.50 106 GLU A CA 1
ATOM 794 C C . GLU A 1 106 ? 27.669 -12.531 -15.280 1.00 45.50 106 GLU A C 1
ATOM 796 O O . GLU A 1 106 ? 28.867 -12.800 -15.261 1.00 45.50 106 GLU A O 1
ATOM 801 N N . ALA A 1 107 ? 27.134 -11.866 -16.310 1.00 46.59 107 ALA A N 1
ATOM 802 C CA . ALA A 1 107 ? 27.875 -11.467 -17.499 1.00 46.59 107 ALA A CA 1
ATOM 803 C C . ALA A 1 107 ? 29.038 -10.482 -17.239 1.00 46.59 107 ALA A C 1
ATOM 805 O O . ALA A 1 107 ? 29.894 -10.328 -18.110 1.00 46.59 107 ALA A O 1
ATOM 806 N N . LEU A 1 108 ? 29.116 -9.816 -16.077 1.00 44.66 108 LEU A N 1
ATOM 807 C CA . LEU A 1 108 ? 30.246 -8.923 -15.766 1.00 44.66 108 LEU A CA 1
ATOM 808 C C . LEU A 1 108 ? 31.440 -9.635 -15.117 1.00 44.66 108 LEU A C 1
ATOM 810 O O . LEU A 1 108 ? 32.528 -9.063 -15.095 1.00 44.66 108 LEU A O 1
ATOM 814 N N . ALA A 1 109 ? 31.265 -10.867 -14.635 1.00 45.12 109 ALA A N 1
ATOM 815 C CA . ALA A 1 109 ? 32.339 -11.652 -14.032 1.00 45.12 109 ALA A CA 1
ATOM 816 C C . ALA A 1 109 ? 33.078 -12.540 -15.045 1.00 45.12 109 ALA A C 1
ATOM 818 O O . ALA A 1 109 ? 33.894 -13.363 -14.638 1.00 45.12 109 ALA A O 1
ATOM 819 N N . SER A 1 110 ? 32.846 -12.375 -16.357 1.00 43.53 110 SER A N 1
ATOM 820 C CA . SER A 1 110 ? 33.767 -12.947 -17.340 1.00 43.53 110 SER A CA 1
ATOM 821 C C . SER A 1 110 ? 35.143 -12.335 -17.080 1.00 43.53 110 SER A C 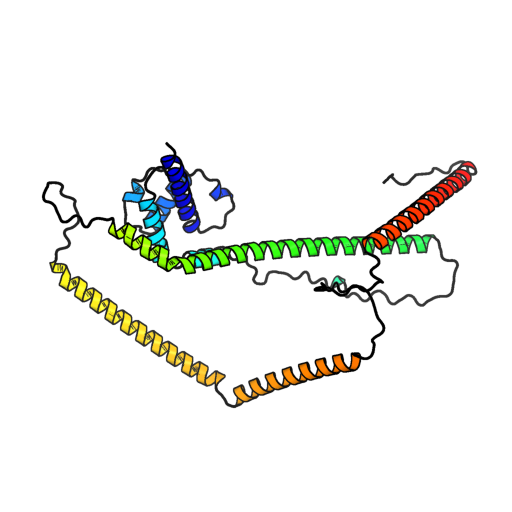1
ATOM 823 O O . SER A 1 110 ? 35.279 -11.113 -17.226 1.00 43.53 110 SER A O 1
ATOM 825 N N . PRO A 1 111 ? 36.166 -13.140 -16.736 1.00 46.47 111 PRO A N 1
ATOM 826 C CA . PRO A 1 111 ? 37.533 -12.662 -16.687 1.00 46.47 111 PRO A CA 1
ATOM 827 C C . PRO A 1 111 ? 37.795 -11.997 -18.032 1.00 46.47 111 PRO A C 1
ATOM 829 O O . PRO A 1 111 ? 37.599 -12.609 -19.088 1.00 46.47 111 PRO A O 1
ATOM 832 N N . GLY A 1 112 ? 38.126 -10.707 -18.012 1.00 51.97 112 GLY A N 1
ATOM 833 C CA . GLY A 1 112 ? 38.584 -10.050 -19.224 1.00 51.97 112 GLY A CA 1
ATOM 834 C C . GLY A 1 112 ? 39.738 -10.880 -19.796 1.00 51.97 112 GLY A C 1
ATOM 835 O O . GLY A 1 112 ? 40.517 -11.419 -19.004 1.00 51.97 112 GLY A O 1
ATOM 836 N N . PRO A 1 113 ? 39.842 -11.032 -21.129 1.00 56.78 113 PRO A N 1
ATOM 837 C CA . PRO A 1 113 ? 40.942 -11.779 -21.718 1.00 56.78 113 PRO A CA 1
ATOM 838 C C . PRO A 1 113 ? 42.268 -11.293 -21.115 1.00 56.78 113 PRO A C 1
ATOM 840 O O . PRO A 1 113 ? 42.412 -10.078 -20.922 1.00 56.78 113 PRO A O 1
ATOM 843 N N . PRO A 1 114 ? 43.180 -12.222 -20.762 1.00 48.84 114 PRO A N 1
ATOM 844 C CA . PRO A 1 114 ? 44.425 -11.902 -20.078 1.00 48.84 114 PRO A CA 1
ATOM 845 C C . PRO A 1 114 ? 45.120 -10.764 -20.815 1.00 48.84 114 PRO A C 1
ATOM 847 O O . PRO A 1 114 ? 45.137 -10.747 -22.049 1.00 48.84 114 PRO A O 1
ATOM 850 N N . ALA A 1 115 ? 45.609 -9.786 -20.047 1.00 48.34 115 ALA A N 1
ATOM 851 C CA . ALA A 1 115 ? 46.280 -8.613 -20.585 1.00 48.34 115 ALA A CA 1
ATOM 852 C C . ALA A 1 115 ? 47.285 -9.076 -21.650 1.00 48.34 115 ALA A C 1
ATOM 854 O O . ALA A 1 115 ? 48.132 -9.914 -21.324 1.00 48.34 115 ALA A O 1
ATOM 855 N N . PRO A 1 116 ? 47.162 -8.617 -22.912 1.00 50.44 116 PRO A N 1
ATOM 856 C CA . PRO A 1 116 ? 48.097 -9.015 -23.947 1.00 50.44 116 PRO A CA 1
ATOM 857 C C . PRO A 1 116 ? 49.488 -8.656 -23.445 1.00 50.44 116 PRO A C 1
ATOM 859 O O . PRO A 1 116 ? 49.730 -7.518 -23.032 1.00 50.44 116 PRO A O 1
ATOM 862 N N . HIS A 1 117 ? 50.353 -9.668 -23.401 1.00 40.47 117 HIS A N 1
ATOM 863 C CA . HIS A 1 117 ? 51.758 -9.504 -23.085 1.00 40.47 117 HIS A CA 1
ATOM 864 C C . HIS A 1 117 ? 52.282 -8.306 -23.877 1.00 40.47 117 HIS A C 1
ATOM 866 O O . HIS A 1 117 ? 52.001 -8.170 -25.066 1.00 40.47 117 HIS A O 1
ATOM 872 N N . MET A 1 118 ? 52.925 -7.391 -23.157 1.00 45.81 118 MET A N 1
ATOM 873 C CA . MET A 1 118 ? 53.349 -6.076 -23.621 1.00 45.81 118 MET A CA 1
ATOM 874 C C . MET A 1 118 ? 54.466 -6.250 -24.659 1.00 45.81 118 MET A C 1
ATOM 876 O O . MET A 1 118 ? 55.645 -6.128 -24.344 1.00 45.81 118 MET A O 1
ATOM 880 N N . GLU A 1 119 ? 54.100 -6.648 -25.877 1.00 46.75 119 GLU A N 1
ATOM 881 C CA . GLU A 1 119 ? 55.034 -6.818 -26.981 1.00 46.75 119 GLU A CA 1
ATOM 882 C C . GLU A 1 119 ? 55.496 -5.442 -27.463 1.00 46.75 119 GLU A C 1
ATOM 884 O O . GLU A 1 119 ? 54.704 -4.539 -27.735 1.00 46.75 119 GLU A O 1
ATOM 889 N N . ALA A 1 120 ? 56.820 -5.315 -27.473 1.00 49.59 120 ALA A N 1
ATOM 890 C CA . ALA A 1 120 ? 57.623 -4.134 -27.721 1.00 49.59 120 ALA A CA 1
ATOM 891 C C . ALA A 1 120 ? 57.088 -3.219 -28.834 1.00 49.59 120 ALA A C 1
ATOM 893 O O . ALA A 1 120 ? 57.000 -3.644 -29.981 1.00 49.59 120 ALA A O 1
ATOM 894 N N . GLU A 1 121 ? 56.798 -1.964 -28.457 1.00 47.31 121 GLU A N 1
ATOM 895 C CA . GLU A 1 121 ? 56.994 -0.697 -29.196 1.00 47.31 121 GLU A CA 1
ATOM 896 C C . GLU A 1 121 ? 57.095 -0.815 -30.732 1.00 47.31 121 GLU A C 1
ATOM 898 O O . GLU A 1 121 ? 58.030 -0.331 -31.371 1.00 47.31 121 GLU A O 1
ATOM 903 N N . GLY A 1 122 ? 56.118 -1.476 -31.350 1.00 56.72 122 GLY A N 1
ATOM 904 C CA . GLY A 1 122 ? 55.887 -1.388 -32.782 1.00 56.72 122 GLY A CA 1
ATOM 905 C C . GLY A 1 122 ? 55.229 -0.045 -33.108 1.00 56.72 122 GLY A C 1
ATOM 906 O O . GLY A 1 122 ? 54.564 0.538 -32.246 1.00 56.72 122 GLY A O 1
ATOM 907 N N . PRO A 1 123 ? 55.362 0.467 -34.345 1.00 56.41 123 PRO A N 1
ATOM 908 C CA . PRO A 1 123 ? 54.638 1.658 -34.766 1.00 56.41 123 PRO A CA 1
ATOM 909 C C . PRO A 1 123 ? 53.141 1.435 -34.533 1.00 56.41 123 PRO A C 1
ATOM 911 O O . PRO A 1 123 ? 52.521 0.570 -35.153 1.00 56.41 123 PRO A O 1
ATOM 914 N N . VAL A 1 124 ? 52.575 2.190 -33.592 1.00 63.03 124 VAL A N 1
ATOM 915 C CA . VAL A 1 124 ? 51.173 2.074 -33.196 1.00 63.03 124 VAL A CA 1
ATOM 916 C C . VAL A 1 124 ? 50.300 2.373 -34.414 1.00 63.03 124 VAL A C 1
ATOM 918 O O . VAL A 1 124 ? 50.212 3.515 -34.866 1.00 63.03 124 VAL A O 1
ATOM 921 N N . ASP A 1 125 ? 49.658 1.339 -34.959 1.00 75.62 125 ASP A N 1
ATOM 922 C CA . ASP A 1 125 ? 48.753 1.493 -36.093 1.00 75.62 125 ASP A CA 1
ATOM 923 C C . ASP A 1 125 ? 47.578 2.391 -35.681 1.00 75.62 125 ASP A C 1
ATOM 925 O O . ASP A 1 125 ? 46.836 2.109 -34.733 1.00 75.62 125 ASP A O 1
ATOM 929 N N . VAL A 1 126 ? 47.377 3.480 -36.425 1.00 81.19 126 VAL A N 1
ATOM 930 C CA . VAL A 1 126 ? 46.254 4.407 -36.238 1.00 81.19 126 VAL A CA 1
ATOM 931 C C . VAL A 1 126 ? 44.919 3.652 -36.249 1.00 81.19 126 VAL A C 1
ATOM 933 O O . VAL A 1 126 ? 44.001 4.014 -35.507 1.00 81.19 126 VAL A O 1
ATOM 936 N N . ARG A 1 127 ? 44.803 2.566 -37.029 1.00 86.94 127 ARG A N 1
ATOM 937 C CA . ARG A 1 127 ? 43.601 1.716 -37.066 1.00 86.94 127 ARG A CA 1
ATOM 938 C C . ARG A 1 127 ? 43.377 0.980 -35.746 1.00 86.94 127 ARG A C 1
ATOM 940 O O . ARG A 1 127 ? 42.234 0.877 -35.302 1.00 86.94 127 ARG A O 1
ATOM 947 N N . HIS A 1 128 ? 44.445 0.521 -35.092 1.00 82.88 128 HIS A N 1
ATOM 948 C CA . HIS A 1 128 ? 44.363 -0.129 -33.785 1.00 82.88 128 HIS A CA 1
ATOM 949 C C . HIS A 1 128 ? 43.861 0.845 -32.710 1.00 82.88 128 HIS A C 1
ATOM 951 O O . HIS A 1 128 ? 42.948 0.517 -31.950 1.00 82.88 128 HIS A O 1
ATOM 957 N N . VAL A 1 129 ? 44.365 2.084 -32.701 1.00 84.00 129 VAL A N 1
ATOM 958 C CA . VAL A 1 129 ? 43.886 3.137 -31.784 1.00 84.00 129 VAL A CA 1
ATOM 959 C C . VAL A 1 129 ? 42.424 3.493 -32.061 1.00 84.00 129 VAL A C 1
ATOM 961 O O . VAL A 1 129 ? 41.629 3.613 -31.127 1.00 84.00 129 VAL A O 1
ATOM 964 N N . GLN A 1 130 ? 42.034 3.622 -33.333 1.00 89.50 130 GLN A N 1
ATOM 965 C CA . GLN A 1 130 ? 40.636 3.859 -33.710 1.00 89.50 130 GLN A CA 1
ATOM 966 C C . GLN A 1 130 ? 39.716 2.723 -33.246 1.00 89.50 130 GLN A C 1
ATOM 968 O O . GLN A 1 130 ? 38.626 2.995 -32.735 1.00 89.50 130 GLN A O 1
ATOM 973 N N . TRP A 1 131 ? 40.159 1.468 -33.360 1.00 91.75 131 TRP A N 1
ATOM 974 C CA . TRP A 1 131 ? 39.424 0.309 -32.859 1.00 91.75 131 TRP A CA 1
ATOM 975 C C . TRP A 1 131 ? 39.292 0.321 -31.331 1.00 91.75 131 TRP A C 1
ATOM 977 O O . TRP A 1 131 ? 38.179 0.176 -30.822 1.00 91.75 131 TRP A O 1
ATOM 987 N N . LEU A 1 132 ? 40.380 0.570 -30.590 1.00 89.31 132 LEU A N 1
ATOM 988 C CA . LEU A 1 132 ? 40.354 0.682 -29.125 1.00 89.31 132 LEU A CA 1
ATOM 989 C C . LEU A 1 132 ? 39.429 1.806 -28.658 1.00 89.31 132 LEU A C 1
ATOM 991 O O . LEU A 1 132 ? 38.621 1.609 -27.749 1.00 89.31 132 LEU A O 1
ATOM 995 N N . MET A 1 133 ? 39.490 2.965 -29.312 1.00 90.62 133 MET A N 1
ATOM 996 C CA . MET A 1 133 ? 38.582 4.075 -29.040 1.00 90.62 133 MET A CA 1
ATOM 997 C C . MET A 1 133 ? 37.128 3.679 -29.329 1.00 90.62 133 MET A C 1
ATOM 999 O O . MET A 1 133 ? 36.243 3.970 -28.524 1.00 90.62 133 MET A O 1
ATOM 1003 N N . GLY A 1 134 ? 36.861 2.991 -30.442 1.00 92.38 134 GLY A N 1
ATOM 1004 C CA . GLY A 1 134 ? 35.538 2.448 -30.761 1.00 92.38 134 GLY A CA 1
ATOM 1005 C C . GLY A 1 134 ? 35.030 1.486 -29.683 1.00 92.38 134 GLY A C 1
ATOM 1006 O O . GLY A 1 134 ? 33.903 1.633 -29.207 1.00 92.38 134 GLY A O 1
ATOM 1007 N N . LYS A 1 135 ? 35.889 0.571 -29.225 1.00 92.88 135 LYS A N 1
ATOM 1008 C CA . LYS A 1 135 ? 35.603 -0.400 -28.162 1.00 92.88 135 LYS A CA 1
ATOM 1009 C C . LYS A 1 135 ? 35.327 0.281 -26.822 1.00 92.88 135 LYS A C 1
ATOM 1011 O O . LYS A 1 135 ? 34.354 -0.066 -26.156 1.00 92.88 135 LYS A O 1
ATOM 1016 N N . LEU A 1 136 ? 36.127 1.277 -26.444 1.00 91.81 136 LEU A N 1
ATOM 1017 C CA . LEU A 1 136 ? 35.911 2.061 -25.227 1.00 91.81 136 LEU A CA 1
ATOM 1018 C C . LEU A 1 136 ? 34.573 2.806 -25.284 1.00 91.81 136 LEU A C 1
ATOM 1020 O O . LEU A 1 136 ? 33.792 2.745 -24.338 1.00 91.81 136 LEU A O 1
ATOM 1024 N N . ARG A 1 137 ? 34.265 3.455 -26.414 1.00 92.31 137 ARG A N 1
ATOM 1025 C CA . ARG A 1 137 ? 32.986 4.154 -26.616 1.00 92.31 137 ARG A CA 1
ATOM 1026 C C . ARG A 1 137 ? 31.799 3.200 -26.554 1.00 92.31 137 ARG A C 1
ATOM 1028 O O . ARG A 1 137 ? 30.766 3.570 -26.003 1.00 92.31 137 ARG A O 1
ATOM 1035 N N . PHE A 1 138 ? 31.936 2.000 -27.115 1.00 92.19 138 PHE A N 1
ATOM 1036 C CA . PHE A 1 138 ? 30.909 0.966 -27.037 1.00 92.19 138 PHE A CA 1
ATOM 1037 C C . PHE A 1 138 ? 30.681 0.521 -25.586 1.00 92.19 138 PHE A C 1
ATOM 1039 O O . PHE A 1 138 ? 29.553 0.604 -25.105 1.00 92.19 138 PHE A O 1
ATOM 1046 N N . ARG A 1 139 ? 31.748 0.160 -24.857 1.00 93.12 139 ARG A N 1
ATOM 1047 C CA . ARG A 1 139 ? 31.654 -0.246 -23.443 1.00 93.12 139 ARG A CA 1
ATOM 1048 C C . ARG A 1 139 ? 31.077 0.854 -22.556 1.00 93.12 139 ARG A C 1
ATOM 1050 O O . ARG A 1 139 ? 30.248 0.568 -21.703 1.00 93.12 139 ARG A O 1
ATOM 1057 N N . TRP A 1 140 ? 31.476 2.107 -22.773 1.00 90.94 140 TRP A N 1
ATOM 1058 C CA . TRP A 1 140 ? 30.932 3.244 -22.033 1.00 90.94 140 TRP A CA 1
ATOM 1059 C C . TRP A 1 140 ? 29.430 3.416 -22.270 1.00 90.94 140 TRP A C 1
ATOM 1061 O O . TRP A 1 140 ? 28.673 3.562 -21.318 1.00 90.94 140 TRP A O 1
ATOM 1071 N N . ARG A 1 141 ? 28.971 3.345 -23.526 1.00 94.12 141 ARG A N 1
ATOM 1072 C CA . ARG A 1 141 ? 27.535 3.430 -23.841 1.00 94.12 141 ARG A CA 1
ATOM 1073 C C . ARG A 1 141 ? 26.740 2.298 -23.205 1.00 94.12 141 ARG A C 1
ATOM 1075 O O . ARG A 1 141 ? 25.682 2.567 -22.657 1.00 94.12 141 ARG A O 1
ATOM 1082 N N . GLN A 1 142 ? 27.264 1.074 -23.257 1.00 91.94 142 GLN A N 1
ATOM 1083 C CA . GLN A 1 142 ? 26.637 -0.087 -22.629 1.00 91.94 142 GLN A CA 1
ATOM 1084 C C . GLN A 1 142 ? 26.542 0.071 -21.104 1.00 91.94 142 GLN A C 1
ATOM 1086 O O . GLN A 1 142 ? 25.523 -0.262 -20.507 1.00 91.94 142 GLN A O 1
ATOM 1091 N N . LEU A 1 143 ? 27.586 0.612 -20.468 1.00 93.75 143 LEU A N 1
ATOM 1092 C CA . LEU A 1 143 ? 27.567 0.909 -19.037 1.00 93.75 143 LEU A CA 1
ATOM 1093 C C . LEU A 1 143 ? 26.512 1.970 -18.701 1.00 93.75 143 LEU A C 1
ATOM 1095 O O . LEU A 1 143 ? 25.741 1.788 -17.765 1.00 93.75 143 LEU A O 1
ATOM 1099 N N . VAL A 1 144 ? 26.447 3.051 -19.482 1.00 91.25 144 VAL A N 1
ATOM 1100 C CA . VAL A 1 144 ? 25.463 4.124 -19.282 1.00 91.25 144 VAL A CA 1
ATOM 1101 C C . VAL A 1 144 ? 24.034 3.616 -19.488 1.00 91.25 144 VAL A C 1
ATOM 1103 O O . VAL A 1 144 ? 23.167 3.936 -18.678 1.00 91.25 144 VAL A O 1
ATOM 1106 N N . SER A 1 145 ? 23.772 2.802 -20.518 1.00 87.56 145 SER A N 1
ATOM 1107 C CA . SER A 1 145 ? 22.437 2.227 -20.735 1.00 87.56 145 SER A CA 1
ATOM 1108 C C . SER A 1 145 ? 22.045 1.276 -19.604 1.00 87.56 145 SER A C 1
ATOM 1110 O O . SER A 1 145 ? 20.937 1.375 -19.087 1.00 87.56 145 SER A O 1
ATOM 1112 N N . SER A 1 146 ? 22.975 0.431 -19.146 1.00 86.50 146 SER A N 1
ATOM 1113 C CA . SER A 1 146 ? 22.744 -0.456 -18.000 1.00 86.50 146 SER A CA 1
ATOM 1114 C C . SER A 1 146 ? 22.459 0.328 -16.714 1.00 86.50 146 SER A C 1
ATOM 1116 O O . SER A 1 146 ? 21.521 0.008 -15.987 1.00 86.50 146 SER A O 1
ATOM 1118 N N . GLN A 1 147 ? 23.210 1.400 -16.449 1.00 91.44 147 GLN A N 1
ATOM 1119 C CA . GLN A 1 147 ? 22.960 2.266 -15.298 1.00 91.44 147 GLN A CA 1
ATOM 1120 C C . GLN A 1 147 ? 21.594 2.960 -15.397 1.00 91.44 147 GLN A C 1
ATOM 1122 O O . GLN A 1 147 ? 20.877 3.048 -14.403 1.00 91.44 147 GLN A O 1
ATOM 1127 N N . GLN A 1 148 ? 21.202 3.422 -16.587 1.00 91.62 148 GLN A N 1
ATOM 1128 C CA . GLN A 1 148 ? 19.895 4.038 -16.808 1.00 91.62 148 GLN A CA 1
ATOM 1129 C C . GLN A 1 148 ? 18.747 3.051 -16.547 1.00 91.62 148 GLN A C 1
ATOM 1131 O O . GLN A 1 148 ? 17.765 3.420 -15.901 1.00 91.62 148 GLN A O 1
ATOM 1136 N N . GLU A 1 149 ? 18.882 1.801 -16.993 1.00 89.81 149 GLU A N 1
ATOM 1137 C CA . GLU A 1 149 ? 17.927 0.724 -16.709 1.00 89.81 149 GLU A CA 1
ATOM 1138 C C . GLU A 1 149 ? 17.835 0.434 -15.205 1.00 89.81 149 GLU A C 1
ATOM 1140 O O . GLU A 1 149 ? 16.734 0.371 -14.655 1.00 89.81 149 GLU A O 1
ATOM 1145 N N . GLN A 1 150 ? 18.973 0.345 -14.511 1.00 88.06 150 GLN A N 1
ATOM 1146 C CA . GLN A 1 150 ? 19.009 0.155 -13.058 1.00 88.06 150 GLN A CA 1
ATOM 1147 C C . GLN A 1 150 ? 18.352 1.321 -12.306 1.00 88.06 150 GLN A C 1
ATOM 1149 O O . GLN A 1 150 ? 17.546 1.092 -11.404 1.00 88.06 150 GLN A O 1
ATOM 1154 N N . CYS A 1 151 ? 18.625 2.570 -12.695 1.00 82.12 151 CYS A N 1
ATOM 1155 C CA . CYS A 1 151 ? 17.970 3.743 -12.114 1.00 82.12 151 CYS A CA 1
ATOM 1156 C C . CYS A 1 151 ? 16.456 3.743 -12.378 1.00 82.12 151 CYS A C 1
ATOM 1158 O O . CYS A 1 151 ? 15.678 4.084 -11.484 1.00 82.12 151 CYS A O 1
ATOM 1160 N N . ALA A 1 152 ? 16.019 3.329 -13.572 1.00 86.44 152 ALA A N 1
ATOM 1161 C CA . ALA A 1 152 ? 14.601 3.216 -13.901 1.00 86.44 152 ALA A CA 1
ATOM 1162 C C . ALA A 1 152 ? 13.906 2.151 -13.035 1.00 86.44 152 ALA A C 1
ATOM 1164 O O . ALA A 1 152 ? 12.855 2.431 -12.451 1.00 86.44 152 ALA A O 1
ATOM 1165 N N . LEU A 1 153 ? 14.516 0.973 -12.879 1.00 87.38 153 LEU A N 1
ATOM 1166 C CA . LEU A 1 153 ? 14.011 -0.096 -12.015 1.00 87.38 153 LEU A CA 1
ATOM 1167 C C . LEU A 1 153 ? 13.946 0.339 -10.546 1.00 87.38 153 LEU A C 1
ATOM 1169 O O . LEU A 1 153 ? 12.900 0.191 -9.913 1.00 87.38 153 LEU A O 1
ATOM 1173 N N . LEU A 1 154 ? 15.014 0.950 -10.027 1.00 88.50 154 LEU A N 1
ATOM 1174 C CA . LEU A 1 154 ? 15.048 1.472 -8.661 1.00 88.50 154 LEU A CA 1
ATOM 1175 C C . LEU A 1 154 ? 13.953 2.522 -8.436 1.00 88.50 154 LEU A C 1
ATOM 1177 O O . LEU A 1 154 ? 13.227 2.454 -7.447 1.00 88.50 154 LEU A O 1
ATOM 1181 N N . SER A 1 155 ? 13.765 3.449 -9.380 1.00 87.88 155 SER A N 1
ATOM 1182 C CA . SER A 1 155 ? 12.706 4.462 -9.286 1.00 87.88 155 SER A CA 1
ATOM 1183 C C . SER A 1 155 ? 11.298 3.849 -9.271 1.00 87.88 155 SER A C 1
ATOM 1185 O O . SER A 1 155 ? 10.413 4.348 -8.576 1.00 87.88 155 SER A O 1
ATOM 1187 N N . LYS A 1 156 ? 11.079 2.739 -9.990 1.00 87.94 156 LYS A N 1
ATOM 1188 C CA . LYS A 1 156 ? 9.805 2.006 -9.993 1.00 87.94 156 LYS A CA 1
ATOM 1189 C C . LYS A 1 156 ? 9.556 1.306 -8.655 1.00 87.94 156 LYS A C 1
ATOM 1191 O O . LYS A 1 156 ? 8.435 1.368 -8.148 1.00 87.94 156 LYS A O 1
ATOM 1196 N N . LEU A 1 157 ? 10.581 0.677 -8.079 1.00 86.75 157 LEU A N 1
ATOM 1197 C CA . LEU A 1 157 ? 10.496 0.038 -6.763 1.00 86.75 157 LEU A CA 1
ATOM 1198 C C . LEU A 1 157 ? 10.215 1.067 -5.665 1.00 86.75 157 LEU A C 1
ATOM 1200 O O . LEU A 1 157 ? 9.277 0.878 -4.896 1.00 86.75 157 LEU A O 1
ATOM 1204 N N . LEU A 1 158 ? 10.938 2.191 -5.656 1.00 86.88 158 LEU A N 1
ATOM 1205 C CA . LEU A 1 158 ? 10.713 3.277 -4.697 1.00 86.88 158 LEU A CA 1
ATOM 1206 C C . LEU A 1 158 ? 9.284 3.818 -4.774 1.00 86.88 158 LEU A C 1
ATOM 1208 O O . LEU A 1 158 ? 8.609 3.877 -3.756 1.00 86.88 158 LEU A O 1
ATOM 1212 N N . ARG A 1 159 ? 8.769 4.099 -5.977 1.00 86.94 159 ARG A N 1
ATOM 1213 C CA . ARG A 1 159 ? 7.371 4.536 -6.152 1.00 86.94 159 ARG A CA 1
ATOM 1214 C C . ARG A 1 159 ? 6.356 3.505 -5.668 1.00 86.94 159 ARG A C 1
ATOM 1216 O O . ARG A 1 159 ? 5.272 3.871 -5.224 1.00 86.94 159 ARG A O 1
ATOM 1223 N N . THR A 1 160 ? 6.667 2.219 -5.809 1.00 84.31 160 THR A N 1
ATOM 1224 C CA . THR A 1 160 ? 5.792 1.144 -5.326 1.00 84.31 160 THR A CA 1
ATOM 1225 C C . THR A 1 160 ? 5.795 1.117 -3.799 1.00 84.31 160 THR A C 1
ATOM 1227 O O . THR A 1 160 ? 4.728 1.128 -3.197 1.00 84.31 160 THR A O 1
ATOM 1230 N N . LEU A 1 161 ? 6.972 1.198 -3.175 1.00 85.06 161 LEU A N 1
ATOM 1231 C CA . LEU A 1 161 ? 7.115 1.284 -1.720 1.00 85.06 161 LEU A CA 1
ATOM 1232 C C . LEU A 1 161 ? 6.470 2.544 -1.136 1.00 85.06 161 LEU A C 1
ATOM 1234 O O . LEU A 1 161 ? 5.795 2.457 -0.120 1.00 85.06 161 LEU A O 1
ATOM 1238 N N . GLU A 1 162 ? 6.622 3.701 -1.778 1.00 86.56 162 GLU A N 1
ATOM 1239 C CA . GLU A 1 162 ? 5.970 4.949 -1.364 1.00 86.56 162 GLU A CA 1
ATOM 1240 C C . GLU A 1 162 ? 4.443 4.811 -1.354 1.00 86.56 162 GLU A C 1
ATOM 1242 O O . GLU A 1 162 ? 3.797 5.233 -0.398 1.00 86.56 162 GLU A O 1
ATOM 1247 N N . ARG A 1 163 ? 3.858 4.176 -2.379 1.00 81.38 163 ARG A N 1
ATOM 1248 C CA . ARG A 1 163 ? 2.410 3.914 -2.434 1.00 81.38 163 ARG A CA 1
ATOM 1249 C C . ARG A 1 163 ? 1.959 2.958 -1.336 1.00 81.38 163 ARG A C 1
ATOM 1251 O O . ARG A 1 163 ? 0.925 3.197 -0.718 1.00 81.38 163 ARG A O 1
ATOM 1258 N N . GLU A 1 164 ? 2.716 1.893 -1.088 1.00 81.50 164 GLU A N 1
ATOM 1259 C CA . GLU A 1 164 ? 2.411 0.955 -0.003 1.00 81.50 164 GLU A CA 1
ATOM 1260 C C . GLU A 1 164 ? 2.537 1.625 1.372 1.00 81.50 164 GLU A C 1
ATOM 1262 O O . GLU A 1 164 ? 1.644 1.482 2.204 1.00 81.50 164 GLU A O 1
ATOM 1267 N N . ASN A 1 165 ? 3.567 2.445 1.587 1.00 86.81 165 ASN A N 1
ATOM 1268 C CA . ASN A 1 165 ? 3.733 3.214 2.821 1.00 86.81 165 ASN A CA 1
ATOM 1269 C C . ASN A 1 165 ? 2.579 4.197 3.038 1.00 86.81 165 ASN A C 1
ATOM 1271 O O . ASN A 1 165 ? 2.001 4.205 4.119 1.00 86.81 165 ASN A O 1
ATOM 1275 N N . GLN A 1 166 ? 2.167 4.948 2.012 1.00 86.94 166 GLN A N 1
ATOM 1276 C CA . GLN A 1 166 ? 1.002 5.842 2.100 1.00 86.94 166 GLN A CA 1
ATOM 1277 C C . GLN A 1 166 ? -0.279 5.089 2.489 1.00 86.94 166 GLN A C 1
ATOM 1279 O O . GLN A 1 166 ? -1.097 5.591 3.260 1.00 86.94 166 GLN A O 1
ATOM 1284 N N . ARG A 1 167 ? -0.466 3.865 1.982 1.00 79.19 167 ARG A N 1
ATOM 1285 C CA . ARG A 1 167 ? -1.621 3.025 2.327 1.00 79.19 167 ARG A CA 1
ATOM 1286 C C . ARG A 1 167 ? -1.550 2.515 3.762 1.00 79.19 167 ARG A C 1
ATOM 1288 O O . ARG A 1 167 ? -2.557 2.560 4.464 1.00 79.19 167 ARG A O 1
ATOM 1295 N N . LEU A 1 168 ? -0.383 2.051 4.203 1.00 84.62 168 LEU A N 1
ATOM 1296 C CA . LEU A 1 168 ? -0.170 1.624 5.587 1.00 84.62 168 LEU A CA 1
ATOM 1297 C C . LEU A 1 168 ? -0.370 2.787 6.563 1.00 84.62 168 LEU A C 1
ATOM 1299 O O . LEU A 1 168 ? -1.034 2.618 7.583 1.00 84.62 168 LEU A O 1
ATOM 1303 N N . GLU A 1 169 ? 0.122 3.979 6.228 1.00 87.62 169 GLU A N 1
ATOM 1304 C CA . GLU A 1 169 ? -0.126 5.202 6.993 1.00 87.62 169 GLU A CA 1
ATOM 1305 C C . GLU A 1 169 ? -1.619 5.537 7.062 1.00 87.62 169 GLU A C 1
ATOM 1307 O O . GLU A 1 169 ? -2.114 5.863 8.141 1.00 87.62 169 GLU A O 1
ATOM 1312 N N . ALA A 1 170 ? -2.363 5.388 5.961 1.00 86.06 170 ALA A N 1
ATOM 1313 C CA . ALA A 1 170 ? -3.812 5.586 5.952 1.00 86.06 170 ALA A CA 1
ATOM 1314 C C . ALA A 1 170 ? -4.549 4.576 6.852 1.00 86.06 170 ALA A C 1
ATOM 1316 O O . ALA A 1 170 ? -5.462 4.960 7.586 1.00 86.06 170 ALA A O 1
ATOM 1317 N N . VAL A 1 171 ? -4.135 3.303 6.857 1.00 83.56 171 VAL A N 1
ATOM 1318 C CA . VAL A 1 171 ? -4.708 2.283 7.753 1.00 83.56 171 VAL A CA 1
ATOM 1319 C C . VAL A 1 171 ? -4.368 2.574 9.210 1.00 83.56 171 VAL A C 1
ATOM 1321 O O . VAL A 1 171 ? -5.247 2.495 10.063 1.00 83.56 171 VAL A O 1
ATOM 1324 N N . LEU A 1 172 ? -3.135 2.977 9.515 1.00 86.19 172 LEU A N 1
ATOM 1325 C CA . LEU A 1 172 ? -2.756 3.382 10.870 1.00 86.19 172 LEU A CA 1
ATOM 1326 C C . LEU A 1 172 ? -3.517 4.630 11.330 1.00 86.19 172 LEU A C 1
ATOM 1328 O O . LEU A 1 172 ? -3.929 4.705 12.487 1.00 86.19 172 LEU A O 1
ATOM 1332 N N . ALA A 1 173 ? -3.735 5.598 10.439 1.00 88.50 173 ALA A N 1
ATOM 1333 C CA . ALA A 1 173 ? -4.552 6.772 10.723 1.00 88.50 173 ALA A CA 1
ATOM 1334 C C . ALA A 1 173 ? -6.007 6.383 11.026 1.00 88.50 173 ALA A C 1
ATOM 1336 O O . ALA A 1 173 ? -6.571 6.889 11.996 1.00 88.50 173 ALA A O 1
ATOM 1337 N N . TRP A 1 174 ? -6.584 5.447 10.264 1.00 85.88 174 TRP A N 1
ATOM 1338 C CA . TRP A 1 174 ? -7.913 4.899 10.544 1.00 85.88 174 TRP A CA 1
ATOM 1339 C C . TRP A 1 174 ? -7.951 4.132 11.870 1.00 85.88 174 TRP A C 1
ATOM 1341 O O . TRP A 1 174 ? -8.815 4.399 12.693 1.00 85.88 174 TRP A O 1
ATOM 1351 N N . ARG A 1 175 ? -6.972 3.264 12.153 1.00 86.38 175 ARG A N 1
ATOM 1352 C CA . ARG A 1 175 ? -6.879 2.534 13.432 1.00 86.38 175 ARG A CA 1
ATOM 1353 C C . ARG A 1 175 ? -6.804 3.473 14.638 1.00 86.38 175 ARG A C 1
ATOM 1355 O O . ARG A 1 175 ? -7.369 3.184 15.686 1.00 86.38 175 ARG A O 1
ATOM 1362 N N . ARG A 1 176 ? -6.150 4.630 14.496 1.00 90.00 176 ARG A N 1
ATOM 1363 C CA . ARG A 1 176 ? -6.113 5.663 15.547 1.00 90.00 176 ARG A CA 1
ATOM 1364 C C . ARG A 1 176 ? -7.456 6.372 15.737 1.00 90.00 176 ARG A C 1
ATOM 1366 O O . ARG A 1 176 ? -7.761 6.778 16.855 1.00 90.00 176 ARG A O 1
ATOM 1373 N N . SER A 1 177 ? -8.240 6.546 14.675 1.00 87.44 177 SER A N 1
ATOM 1374 C CA . SER A 1 177 ? -9.548 7.212 14.724 1.00 87.44 177 SER A CA 1
ATOM 1375 C C . SER A 1 177 ? -10.728 6.249 14.872 1.00 87.44 177 SER A C 1
ATOM 1377 O O . SER A 1 177 ? -11.846 6.707 15.090 1.00 87.44 177 SER A O 1
ATOM 1379 N N . GLU A 1 178 ? -10.494 4.937 14.828 1.00 87.44 178 GLU A N 1
ATOM 1380 C CA . GLU A 1 178 ? -11.515 3.886 14.869 1.00 87.44 178 GLU A CA 1
ATOM 1381 C C . GLU A 1 178 ? -12.446 4.037 16.077 1.00 87.44 178 GLU A C 1
ATOM 1383 O O . GLU A 1 178 ? -13.666 4.053 15.932 1.00 87.44 178 GLU A O 1
ATOM 1388 N N . LEU A 1 179 ? -11.887 4.262 17.269 1.00 87.19 179 LEU A N 1
ATOM 1389 C CA . LEU A 1 179 ? -12.687 4.472 18.477 1.00 87.19 179 LEU A CA 1
ATOM 1390 C C . LEU A 1 179 ? -13.555 5.738 18.398 1.00 87.19 179 LEU A C 1
ATOM 1392 O O . LEU A 1 179 ? -14.680 5.755 18.893 1.00 87.19 179 LEU A O 1
ATOM 1396 N N . VAL A 1 180 ? -13.041 6.807 17.787 1.00 90.19 180 VAL A N 1
ATOM 1397 C CA . VAL A 1 180 ? -13.787 8.062 17.603 1.00 90.19 180 VAL A CA 1
ATOM 1398 C C . VAL A 1 180 ? -14.919 7.856 16.602 1.00 90.19 180 VAL A C 1
ATOM 1400 O O . VAL A 1 180 ? -16.033 8.319 16.839 1.00 90.19 180 VAL A O 1
ATOM 1403 N N . PHE A 1 181 ? -14.651 7.120 15.522 1.00 89.25 181 PHE A N 1
ATOM 1404 C CA . PHE A 1 181 ? -15.649 6.753 14.527 1.00 89.25 181 PHE A CA 1
ATOM 1405 C C . PHE A 1 181 ? -16.797 5.956 15.148 1.00 89.25 181 PHE A C 1
ATOM 1407 O O . PHE A 1 181 ? -17.949 6.331 14.951 1.00 89.25 181 PHE A O 1
ATOM 1414 N N . TRP A 1 182 ? -16.510 4.914 15.934 1.00 87.75 182 TRP A N 1
ATOM 1415 C CA . TRP A 1 182 ? -17.558 4.100 16.560 1.00 87.75 182 TRP A CA 1
ATOM 1416 C C . TRP A 1 182 ? -18.361 4.873 17.603 1.00 87.75 182 TRP A C 1
ATOM 1418 O O . TRP A 1 182 ? -19.585 4.827 17.567 1.00 87.75 182 TRP A O 1
ATOM 1428 N N . ARG A 1 183 ? -17.707 5.693 18.437 1.00 89.44 183 ARG A N 1
ATOM 1429 C CA . ARG A 1 183 ? -18.415 6.594 19.365 1.00 89.44 183 ARG A CA 1
ATOM 1430 C C . ARG A 1 183 ? -19.342 7.560 18.636 1.00 89.44 183 ARG A C 1
ATOM 1432 O O . ARG A 1 183 ? -20.443 7.830 19.098 1.00 89.44 183 ARG A O 1
ATOM 1439 N N . TRP A 1 184 ? -18.904 8.102 17.503 1.00 88.19 184 TRP A N 1
ATOM 1440 C CA . TRP A 1 184 ? -19.765 8.933 16.670 1.00 88.19 184 TRP A CA 1
ATOM 1441 C C . TRP A 1 184 ? -20.891 8.113 16.029 1.00 88.19 184 TRP A C 1
ATOM 1443 O O . TRP A 1 184 ? -22.033 8.567 15.999 1.00 88.19 184 TRP A O 1
ATOM 1453 N N . MET A 1 185 ? -20.619 6.888 15.583 1.00 84.12 185 MET A N 1
ATOM 1454 C CA . MET A 1 185 ? -21.638 5.996 15.034 1.00 84.12 185 MET A CA 1
ATOM 1455 C C . MET A 1 185 ? -22.729 5.675 16.058 1.00 84.12 185 MET A C 1
ATOM 1457 O O . MET A 1 185 ? -23.903 5.691 15.698 1.00 84.12 185 MET A O 1
ATOM 1461 N N . ASP A 1 186 ? -22.377 5.506 17.334 1.00 81.88 186 ASP A N 1
ATOM 1462 C CA . ASP A 1 186 ? -23.348 5.353 18.421 1.00 81.88 186 ASP A CA 1
ATOM 1463 C C . ASP A 1 186 ? -24.261 6.577 18.544 1.00 81.88 186 ASP A C 1
ATOM 1465 O O . ASP A 1 186 ? -25.454 6.427 18.789 1.00 81.88 186 ASP A O 1
ATOM 1469 N N . THR A 1 187 ? -23.758 7.793 18.295 1.00 83.88 187 THR A N 1
ATOM 1470 C CA . THR A 1 187 ? -24.617 8.990 18.253 1.00 83.88 187 THR A CA 1
ATOM 1471 C C . THR A 1 187 ? -25.552 8.977 17.042 1.00 83.88 187 THR A C 1
ATOM 1473 O O . THR A 1 187 ? -26.732 9.292 17.177 1.00 83.88 187 THR A O 1
ATOM 1476 N N . VAL A 1 188 ? -25.077 8.542 15.868 1.00 77.25 188 VAL A N 1
ATOM 1477 C CA . VAL A 1 188 ? -25.901 8.410 14.650 1.00 77.25 188 VAL A CA 1
ATOM 1478 C C . VAL A 1 188 ? -26.987 7.348 14.840 1.00 77.25 188 VAL A C 1
ATOM 1480 O O . VAL A 1 188 ? -28.132 7.544 14.419 1.00 77.25 188 VAL A O 1
ATOM 1483 N N . LEU A 1 189 ? -26.661 6.246 15.516 1.00 75.75 189 LEU A N 1
ATOM 1484 C CA . LEU A 1 189 ? -27.620 5.220 15.912 1.00 75.75 189 LEU A CA 1
ATOM 1485 C C . LEU A 1 189 ? -28.571 5.729 17.000 1.00 75.75 189 LEU A C 1
ATOM 1487 O O . LEU A 1 189 ? -29.765 5.493 16.885 1.00 75.75 189 LEU A O 1
ATOM 1491 N N . GLY A 1 190 ? -28.090 6.496 17.979 1.00 66.88 190 GLY A N 1
ATOM 1492 C CA . GLY A 1 190 ? -28.899 7.092 19.047 1.00 66.88 190 GLY A CA 1
ATOM 1493 C C . GLY A 1 190 ? -29.895 8.149 18.561 1.00 66.88 190 GLY A C 1
ATOM 1494 O O . GLY A 1 190 ? -30.946 8.323 19.168 1.00 66.88 190 GLY A O 1
ATOM 1495 N N . THR A 1 191 ? -29.633 8.807 17.424 1.00 62.31 191 THR A N 1
ATOM 1496 C CA . THR A 1 191 ? -30.653 9.635 16.745 1.00 62.31 191 THR A CA 1
ATOM 1497 C C . THR A 1 191 ? -31.763 8.815 16.077 1.00 62.31 191 THR A C 1
ATOM 1499 O O . THR A 1 191 ? -32.739 9.389 15.594 1.00 62.31 191 THR A O 1
ATOM 1502 N N . CYS A 1 192 ? -31.659 7.480 16.022 1.00 56.88 192 CYS A N 1
ATOM 1503 C CA . CYS A 1 192 ? -32.838 6.639 15.830 1.00 56.88 192 CYS A CA 1
ATOM 1504 C C . CYS A 1 192 ? -33.638 6.738 17.128 1.00 56.88 192 CYS A C 1
ATOM 1506 O O . CYS A 1 192 ? -33.347 6.023 18.082 1.00 56.88 192 CYS A O 1
ATOM 1508 N N . ALA A 1 193 ? -34.593 7.666 17.190 1.00 48.94 193 ALA A N 1
ATOM 1509 C CA . ALA A 1 193 ? -35.517 7.724 18.307 1.00 48.94 193 ALA A CA 1
ATOM 1510 C C . ALA A 1 193 ? -36.062 6.305 18.564 1.00 48.94 193 ALA A C 1
ATOM 1512 O O . ALA A 1 193 ? -36.570 5.681 17.624 1.00 48.94 193 ALA A O 1
ATOM 1513 N N . PRO A 1 194 ? -35.973 5.768 19.794 1.00 48.41 194 PRO A N 1
ATOM 1514 C CA . PRO A 1 194 ? -36.940 4.780 20.209 1.00 48.41 194 PRO A CA 1
ATOM 1515 C C . PRO A 1 194 ? -38.251 5.555 20.249 1.00 48.41 194 PRO A C 1
ATOM 1517 O O . PRO A 1 194 ? -38.535 6.265 21.211 1.00 48.41 194 PRO A O 1
ATOM 1520 N N . GLU A 1 195 ? -38.990 5.527 19.143 1.00 41.81 195 GLU A N 1
ATOM 1521 C CA . GLU A 1 195 ? -40.391 5.917 19.111 1.00 41.81 195 GLU A CA 1
ATOM 1522 C C . GLU A 1 195 ? -41.087 5.035 20.154 1.00 41.81 195 GLU A C 1
ATOM 1524 O O . GLU A 1 195 ? -41.508 3.908 19.892 1.00 41.81 195 GLU A O 1
ATOM 1529 N N . VAL A 1 196 ? -41.121 5.536 21.390 1.00 40.06 196 VAL A N 1
ATOM 1530 C CA . VAL A 1 196 ? -42.114 5.188 22.394 1.00 40.06 196 VAL A CA 1
ATOM 1531 C C . VAL A 1 196 ? -43.438 5.232 21.640 1.00 40.06 196 VAL A C 1
ATOM 1533 O O . VAL A 1 196 ? -43.706 6.271 21.037 1.00 40.06 196 VAL A O 1
ATOM 1536 N N . PRO A 1 197 ? -44.227 4.142 21.592 1.00 43.06 197 PRO A N 1
ATOM 1537 C CA . PRO A 1 197 ? -45.410 4.079 20.748 1.00 43.06 197 PRO A CA 1
ATOM 1538 C C . PRO A 1 197 ? -46.433 5.115 21.221 1.00 43.06 197 PRO A C 1
ATOM 1540 O O . PRO A 1 197 ? -47.278 4.855 22.076 1.00 43.06 197 PRO A O 1
ATOM 1543 N N . ALA A 1 198 ? -46.338 6.319 20.664 1.00 40.97 198 ALA A N 1
ATOM 1544 C CA . ALA A 1 198 ? -47.355 7.336 20.747 1.00 40.97 198 ALA A CA 1
ATOM 1545 C C . ALA A 1 198 ? -48.510 6.829 19.888 1.00 40.97 198 ALA A C 1
ATOM 1547 O O . ALA A 1 198 ? -48.435 6.745 18.664 1.00 40.97 198 ALA A O 1
ATOM 1548 N N . ALA A 1 199 ? -49.549 6.387 20.581 1.00 35.75 199 ALA A N 1
ATOM 1549 C CA . ALA A 1 199 ? -50.785 5.874 20.035 1.00 35.75 199 ALA A CA 1
ATOM 1550 C C . ALA A 1 199 ? -51.347 6.764 18.910 1.00 35.75 199 ALA A C 1
ATOM 1552 O O . ALA A 1 199 ? -51.990 7.766 19.195 1.00 35.75 199 ALA A O 1
ATOM 1553 N N . ALA A 1 200 ? -51.145 6.381 17.646 1.00 37.84 200 ALA A N 1
ATOM 1554 C CA . ALA A 1 200 ? -52.032 6.714 16.529 1.00 37.84 200 ALA A CA 1
ATOM 1555 C C . ALA A 1 200 ? -51.627 5.963 15.246 1.00 37.84 200 ALA A C 1
ATOM 1557 O O . ALA A 1 200 ? -50.761 6.382 14.487 1.00 37.84 200 ALA A O 1
ATOM 1558 N N . SER A 1 201 ? -52.339 4.864 14.988 1.00 39.75 201 SER A N 1
ATOM 1559 C CA . SER A 1 201 ? -52.787 4.446 13.651 1.00 39.75 201 SER A CA 1
ATOM 1560 C C . SER A 1 201 ? -51.752 4.396 12.518 1.00 39.75 201 SER A C 1
ATOM 1562 O O . SER A 1 201 ? -51.873 5.127 11.539 1.00 39.75 201 SER A O 1
ATOM 1564 N N . GLN A 1 202 ? -50.824 3.444 12.572 1.00 36.34 202 GLN A N 1
ATOM 1565 C CA . GLN A 1 202 ? -50.398 2.715 11.374 1.00 36.34 202 GLN A CA 1
ATOM 1566 C C . GLN A 1 202 ? -49.867 1.336 11.794 1.00 36.34 202 GLN A C 1
ATOM 1568 O O . GLN A 1 202 ? -48.950 1.264 12.611 1.00 36.34 202 GLN A O 1
ATOM 1573 N N . PRO A 1 203 ? -50.459 0.229 11.310 1.00 37.06 203 PRO A N 1
ATOM 1574 C CA . PRO A 1 203 ? -50.002 -1.110 11.638 1.00 37.06 203 PRO A CA 1
ATOM 1575 C C . PRO A 1 203 ? -48.724 -1.382 10.845 1.00 37.06 203 PRO A C 1
ATOM 1577 O O . PRO A 1 203 ? -48.746 -1.948 9.754 1.00 37.06 203 PRO A O 1
ATOM 1580 N N . THR A 1 204 ? -47.588 -0.939 11.374 1.00 43.44 204 THR A N 1
ATOM 1581 C CA . THR A 1 204 ? -46.295 -1.433 10.914 1.00 43.44 204 THR A CA 1
ATOM 1582 C C . THR A 1 204 ? -46.240 -2.896 11.324 1.00 43.44 204 THR A C 1
ATOM 1584 O O . THR A 1 204 ? -46.166 -3.209 12.510 1.00 43.44 204 THR A O 1
ATOM 1587 N N . PHE A 1 205 ? -46.333 -3.783 10.333 1.00 39.44 205 PHE A N 1
ATOM 1588 C CA . PHE A 1 205 ? -46.113 -5.224 10.438 1.00 39.44 205 PHE A CA 1
ATOM 1589 C C . PHE A 1 205 ? -44.659 -5.507 10.846 1.00 39.44 205 PHE A C 1
ATOM 1591 O O . PHE A 1 205 ? -43.878 -6.078 10.090 1.00 39.44 205 PHE A O 1
ATOM 1598 N N . LEU A 1 206 ? -44.262 -5.077 12.039 1.00 42.78 206 LEU A N 1
ATOM 1599 C CA . LEU A 1 206 ? -43.192 -5.746 12.746 1.00 42.78 206 LEU A CA 1
ATOM 1600 C C . LEU A 1 206 ? -43.806 -7.045 13.265 1.00 42.78 206 LEU A C 1
ATOM 1602 O O . LEU A 1 206 ? -44.855 -6.988 13.916 1.00 42.78 206 LEU A O 1
ATOM 1606 N N . PRO A 1 207 ? -43.219 -8.213 12.955 1.00 40.28 207 PRO A N 1
ATOM 1607 C CA . PRO A 1 207 ? -43.588 -9.445 13.623 1.00 40.28 207 PRO A CA 1
ATOM 1608 C C . PRO A 1 207 ? -43.473 -9.162 15.114 1.00 40.28 207 PRO A C 1
ATOM 1610 O O . PRO A 1 207 ? -42.389 -8.861 15.609 1.00 40.28 207 PRO A O 1
ATOM 1613 N N . TRP A 1 208 ? -44.612 -9.153 15.797 1.00 33.81 208 TRP A N 1
ATOM 1614 C CA . TRP A 1 208 ? -44.681 -9.082 17.242 1.00 33.81 208 TRP A CA 1
ATOM 1615 C C . TRP A 1 208 ? -43.922 -10.302 17.752 1.00 33.81 208 TRP A C 1
ATOM 1617 O O . TRP A 1 208 ? -44.474 -11.401 17.789 1.00 33.81 208 TRP A O 1
ATOM 1627 N N . VAL A 1 209 ? -42.630 -10.141 18.040 1.00 45.78 209 VAL A N 1
ATOM 1628 C CA . VAL A 1 209 ? -41.855 -11.165 18.729 1.00 45.78 209 VAL A CA 1
ATOM 1629 C C . VAL A 1 209 ? -42.449 -11.184 20.130 1.00 45.78 209 VAL A C 1
ATOM 1631 O O . VAL A 1 209 ? -42.330 -10.187 20.845 1.00 45.78 209 VAL A O 1
ATOM 1634 N N . PRO A 1 210 ? -43.192 -12.235 20.508 1.00 45.41 210 PRO A N 1
ATOM 1635 C CA . PRO A 1 210 ? -43.860 -12.254 21.793 1.00 45.41 210 PRO A CA 1
ATOM 1636 C C . PRO A 1 210 ? -42.786 -12.161 22.875 1.00 45.41 210 PRO A C 1
ATOM 1638 O O . PRO A 1 210 ? -41.807 -12.899 22.810 1.00 45.41 210 PRO A O 1
ATOM 1641 N N . GLU A 1 211 ? -42.983 -11.348 23.916 1.00 50.12 211 GLU A N 1
ATOM 1642 C CA . GLU A 1 211 ? -42.080 -11.328 25.085 1.00 50.12 211 GLU A CA 1
ATOM 1643 C C . GLU A 1 211 ? -41.927 -12.709 25.757 1.00 50.12 211 GLU A C 1
ATOM 1645 O O . GLU A 1 211 ? -41.018 -12.939 26.549 1.00 50.12 211 GLU A O 1
ATOM 1650 N N . ARG A 1 212 ? -42.757 -13.686 25.364 1.00 48.03 212 ARG A N 1
ATOM 1651 C CA . ARG A 1 212 ? -42.563 -15.111 25.656 1.00 48.03 212 ARG A CA 1
ATOM 1652 C C . ARG A 1 212 ? -41.213 -15.667 25.159 1.00 48.03 212 ARG A C 1
ATOM 1654 O O . ARG A 1 212 ? -40.796 -16.709 25.649 1.00 48.03 212 ARG A O 1
ATOM 1661 N N . GLY A 1 213 ? -40.516 -14.958 24.269 1.00 51.84 213 GLY A N 1
ATOM 1662 C CA . GLY A 1 213 ? -39.155 -15.258 23.826 1.00 51.84 213 GLY A CA 1
ATOM 1663 C C . GLY A 1 213 ? -38.050 -14.848 24.804 1.00 51.84 213 GLY A C 1
ATOM 1664 O O . GLY A 1 213 ? -36.904 -15.194 24.554 1.00 51.84 213 GLY A O 1
ATOM 1665 N N . GLY A 1 214 ? -38.347 -14.170 25.924 1.00 55.34 214 GLY A N 1
ATOM 1666 C CA . GLY A 1 214 ? -37.328 -13.878 26.945 1.00 55.34 214 GLY A CA 1
ATOM 1667 C C . GLY A 1 214 ? -36.618 -15.149 27.422 1.00 55.34 214 GLY A C 1
ATOM 1668 O O . GLY A 1 214 ? -35.397 -15.194 27.474 1.00 55.34 214 GLY A O 1
ATOM 1669 N N . GLY A 1 215 ? -37.377 -16.233 27.621 1.00 67.75 215 GLY A N 1
ATOM 1670 C CA . GLY A 1 215 ? -36.809 -17.537 27.969 1.00 67.75 215 GLY A CA 1
ATOM 1671 C C . GLY A 1 215 ? -36.013 -18.202 26.840 1.00 67.75 215 GLY A C 1
ATOM 1672 O O . GLY A 1 215 ? -35.023 -18.869 27.123 1.00 67.75 215 GLY A O 1
ATOM 1673 N N . GLU A 1 216 ? -36.409 -18.020 25.574 1.00 69.19 216 GLU A N 1
ATOM 1674 C CA . GLU A 1 216 ? -35.668 -18.545 24.413 1.00 69.19 216 GLU A CA 1
ATOM 1675 C C . GLU A 1 216 ? -34.363 -17.775 24.193 1.00 69.19 216 GLU A C 1
ATOM 1677 O O . GLU A 1 216 ? -33.326 -18.381 23.951 1.00 69.19 216 GLU A O 1
ATOM 1682 N N . LEU A 1 217 ? -34.386 -16.448 24.332 1.00 67.81 217 LEU A N 1
ATOM 1683 C CA . LEU A 1 217 ? -33.191 -15.611 24.260 1.00 67.81 217 LEU A CA 1
ATOM 1684 C C . LEU A 1 217 ? -32.243 -15.907 25.419 1.00 67.81 217 LEU A C 1
ATOM 1686 O O . LEU A 1 217 ? -31.052 -16.072 25.181 1.00 67.81 217 LEU A O 1
ATOM 1690 N N . ASP A 1 218 ? -32.752 -16.049 26.644 1.00 78.44 218 ASP A N 1
ATOM 1691 C CA . ASP A 1 218 ? -31.942 -16.457 27.794 1.00 78.44 218 ASP A CA 1
ATOM 1692 C C . ASP A 1 218 ? -31.323 -17.848 27.583 1.00 78.44 218 ASP A C 1
ATOM 1694 O O . ASP A 1 218 ? -30.184 -18.087 27.988 1.00 78.44 218 ASP A O 1
ATOM 1698 N N . LEU A 1 219 ? -32.043 -18.764 26.923 1.00 83.75 219 LEU A N 1
ATOM 1699 C CA . LEU A 1 219 ? -31.518 -20.075 26.544 1.00 83.75 219 LEU A CA 1
ATOM 1700 C C . LEU A 1 219 ? -30.396 -19.940 25.506 1.00 83.75 219 LEU A C 1
ATOM 1702 O O . LEU A 1 219 ? -29.316 -20.477 25.725 1.00 83.75 219 LEU A O 1
ATOM 1706 N N . VAL A 1 220 ? -30.608 -19.173 24.435 1.00 79.06 220 VAL A N 1
ATOM 1707 C CA . VAL A 1 220 ? -29.598 -18.938 23.388 1.00 79.06 220 VAL A CA 1
ATOM 1708 C C . VAL A 1 220 ? -28.367 -18.225 23.948 1.00 79.06 220 VAL A C 1
ATOM 1710 O O . VAL A 1 220 ? -27.243 -18.569 23.599 1.00 79.06 220 VAL A O 1
ATOM 1713 N N . VAL A 1 221 ? -28.544 -17.259 24.851 1.00 83.06 221 VAL A N 1
ATOM 1714 C CA . VAL A 1 221 ? -27.432 -16.589 25.540 1.00 83.06 221 VAL A CA 1
ATOM 1715 C C . VAL A 1 221 ? -26.640 -17.595 26.374 1.00 83.06 221 VAL A C 1
ATOM 1717 O O . VAL A 1 221 ? -25.412 -17.582 26.324 1.00 83.06 221 VAL A O 1
ATOM 1720 N N . ARG A 1 222 ? -27.313 -18.501 27.092 1.00 88.50 222 ARG A N 1
ATOM 1721 C CA . ARG A 1 222 ? -26.643 -19.583 27.831 1.00 88.50 222 ARG A CA 1
ATOM 1722 C C . ARG A 1 222 ? -25.925 -20.564 26.906 1.00 88.50 222 ARG A C 1
ATOM 1724 O O . ARG A 1 222 ? -24.824 -20.988 27.239 1.00 88.50 222 ARG A O 1
ATOM 1731 N N . GLU A 1 223 ? -26.508 -20.905 25.758 1.00 92.38 223 GLU A N 1
ATOM 1732 C CA . GLU A 1 223 ? -25.873 -21.764 24.748 1.00 92.38 223 GLU A CA 1
ATOM 1733 C C . GLU A 1 223 ? -24.632 -21.103 24.139 1.00 92.38 223 GLU A C 1
ATOM 1735 O O . GLU A 1 223 ? -23.597 -21.752 24.002 1.00 92.38 223 GLU A O 1
ATOM 1740 N N . LEU A 1 224 ? -24.695 -19.805 23.830 1.00 90.94 224 LEU A N 1
ATOM 1741 C CA . LEU A 1 224 ? -23.545 -19.042 23.345 1.00 90.94 224 LEU A CA 1
ATOM 1742 C C . LEU A 1 224 ? -22.445 -18.946 24.402 1.00 90.94 224 LEU A C 1
ATOM 1744 O O . LEU A 1 224 ? -21.285 -19.159 24.073 1.00 90.94 224 LEU A O 1
ATOM 1748 N N . GLN A 1 225 ? -22.797 -18.697 25.664 1.00 92.75 225 GLN A N 1
ATOM 1749 C CA . GLN A 1 225 ? -21.832 -18.705 26.768 1.00 92.75 225 GLN A CA 1
ATOM 1750 C C . GLN A 1 225 ? -21.182 -20.083 26.942 1.00 92.75 225 GLN A C 1
ATOM 1752 O O . GLN A 1 225 ? -19.970 -20.169 27.112 1.00 92.75 225 GLN A O 1
ATOM 1757 N N . ALA A 1 226 ? -21.958 -21.167 26.850 1.00 94.12 226 ALA A N 1
ATOM 1758 C CA . ALA A 1 226 ? -21.420 -22.524 26.899 1.00 94.12 226 ALA A CA 1
ATOM 1759 C C . ALA A 1 226 ? -20.455 -22.797 25.731 1.00 94.12 226 ALA A C 1
ATOM 1761 O O . ALA A 1 226 ? -19.361 -23.314 25.948 1.00 94.12 226 ALA A O 1
ATOM 1762 N N . LEU A 1 227 ? -20.813 -22.386 24.509 1.00 93.19 227 LEU A N 1
ATOM 1763 C CA . LEU A 1 227 ? -19.946 -22.492 23.330 1.00 93.19 227 LEU A CA 1
ATOM 1764 C C . LEU A 1 227 ? -18.673 -21.643 23.454 1.00 93.19 227 LEU A C 1
ATOM 1766 O O . LEU A 1 227 ? -17.602 -22.079 23.031 1.00 93.19 227 LEU A O 1
ATOM 1770 N N . GLU A 1 228 ? -18.766 -20.440 24.020 1.00 91.06 228 GLU A N 1
ATOM 1771 C CA . GLU A 1 228 ? -17.610 -19.577 24.278 1.00 91.06 228 GLU A CA 1
ATOM 1772 C C . GLU A 1 228 ? -16.640 -20.224 25.268 1.00 91.06 228 GLU A C 1
ATOM 1774 O O . GLU A 1 228 ? -15.434 -20.237 25.008 1.00 91.06 228 GLU A O 1
ATOM 1779 N N . GLU A 1 229 ? -17.147 -20.810 26.355 1.00 93.75 229 GLU A N 1
ATOM 1780 C CA . GLU A 1 229 ? -16.325 -21.548 27.317 1.00 93.75 229 GLU A CA 1
ATOM 1781 C C . GLU A 1 229 ? -15.700 -22.800 26.680 1.00 93.75 229 GLU A C 1
ATOM 1783 O O . GLU A 1 229 ? -14.492 -23.004 26.797 1.00 93.75 229 GLU A O 1
ATOM 1788 N N . GLU A 1 230 ? -16.447 -23.587 25.897 1.00 94.31 230 GLU A N 1
ATOM 1789 C CA . GLU A 1 230 ? -15.892 -24.744 25.174 1.00 94.31 230 GLU A CA 1
ATOM 1790 C C . GLU A 1 230 ? -14.771 -24.346 24.201 1.00 94.31 230 GLU A C 1
ATOM 1792 O O . GLU A 1 230 ? -13.706 -24.978 24.159 1.00 94.31 230 GLU A O 1
ATOM 1797 N N . LEU A 1 231 ? -14.978 -23.274 23.429 1.00 92.38 231 LEU A N 1
ATOM 1798 C CA . LEU A 1 231 ? -13.970 -22.739 22.516 1.00 92.38 231 LEU A CA 1
ATOM 1799 C C . LEU A 1 231 ? -12.761 -22.195 23.272 1.00 92.38 231 LEU A C 1
ATOM 1801 O O . LEU A 1 231 ? -11.622 -22.386 22.829 1.00 92.38 231 LEU A O 1
ATOM 1805 N N . ARG A 1 232 ? -12.984 -21.545 24.416 1.00 93.56 232 ARG A N 1
ATOM 1806 C CA . ARG A 1 232 ? -11.920 -21.044 25.279 1.00 93.56 232 ARG A CA 1
ATOM 1807 C C . ARG A 1 232 ? -11.082 -22.190 25.818 1.00 93.56 232 ARG A C 1
ATOM 1809 O O . ARG A 1 232 ? -9.863 -22.163 25.642 1.00 93.56 232 ARG A O 1
ATOM 1816 N N . GLU A 1 233 ? -11.703 -23.217 26.385 1.00 93.94 233 GLU A N 1
ATOM 1817 C CA . GLU A 1 233 ? -10.990 -24.390 26.874 1.00 93.94 233 GLU A CA 1
ATOM 1818 C C . GLU A 1 233 ? -10.257 -25.119 25.736 1.00 93.94 233 GLU A C 1
ATOM 1820 O O . GLU A 1 233 ? -9.115 -25.547 25.902 1.00 93.94 233 GLU A O 1
ATOM 1825 N N . ALA A 1 234 ? -10.865 -25.251 24.551 1.00 93.44 234 ALA A N 1
ATOM 1826 C CA . ALA A 1 234 ? -10.213 -25.846 23.384 1.00 93.44 234 ALA A CA 1
ATOM 1827 C C . ALA A 1 234 ? -8.989 -25.028 22.932 1.00 93.44 234 ALA A C 1
ATOM 1829 O O . ALA A 1 234 ? -7.927 -25.591 22.633 1.00 93.44 234 ALA A O 1
ATOM 1830 N N . ALA A 1 235 ? -9.099 -23.698 22.928 1.00 91.75 235 ALA A N 1
ATOM 1831 C CA . ALA A 1 235 ? -7.998 -22.794 22.620 1.00 91.75 235 ALA A CA 1
ATOM 1832 C C . ALA A 1 235 ? -6.902 -22.832 23.695 1.00 91.75 235 ALA A C 1
ATOM 1834 O O . ALA A 1 235 ? -5.718 -22.763 23.365 1.00 91.75 235 ALA A O 1
ATOM 1835 N N . GLU A 1 236 ? -7.256 -22.947 24.973 1.00 92.69 236 GLU A N 1
ATOM 1836 C CA . GLU A 1 236 ? -6.314 -23.100 26.088 1.00 92.69 236 GLU A CA 1
ATOM 1837 C C . GLU A 1 236 ? -5.596 -24.451 26.038 1.00 92.69 236 GLU A C 1
ATOM 1839 O O . GLU A 1 236 ? -4.368 -24.476 26.087 1.00 92.69 236 GLU A O 1
ATOM 1844 N N . ARG A 1 237 ? -6.305 -25.561 25.797 1.00 91.19 237 ARG A N 1
ATOM 1845 C CA . ARG A 1 237 ? -5.699 -26.887 25.569 1.00 91.19 237 ARG A CA 1
ATOM 1846 C C . ARG A 1 237 ? -4.730 -26.866 24.395 1.00 91.19 237 ARG A C 1
ATOM 1848 O O . ARG A 1 237 ? -3.631 -27.413 24.483 1.00 91.19 237 ARG A O 1
ATOM 1855 N N . ARG A 1 238 ? -5.109 -26.209 23.294 1.00 90.25 238 ARG A N 1
ATOM 1856 C CA . ARG A 1 238 ? -4.230 -26.053 22.132 1.00 90.25 238 ARG A CA 1
ATOM 1857 C C . ARG A 1 238 ? -3.012 -25.203 22.488 1.00 90.25 238 ARG A C 1
ATOM 1859 O O . ARG A 1 238 ? -1.903 -25.629 22.185 1.00 90.25 238 ARG A O 1
ATOM 1866 N N . ARG A 1 239 ? -3.183 -24.061 23.160 1.00 84.69 239 ARG A N 1
ATOM 1867 C CA . ARG A 1 239 ? -2.070 -23.221 23.637 1.00 84.69 239 ARG A CA 1
ATOM 1868 C C . ARG A 1 239 ? -1.124 -23.998 24.548 1.00 84.69 239 ARG A C 1
ATOM 1870 O O . ARG A 1 239 ? 0.063 -24.025 24.258 1.00 84.69 239 ARG A O 1
ATOM 1877 N N . ALA A 1 240 ? -1.636 -24.726 25.536 1.00 86.62 240 ALA A N 1
ATOM 1878 C CA . ALA A 1 240 ? -0.837 -25.570 26.420 1.00 86.62 240 ALA A CA 1
ATOM 1879 C C . ALA A 1 240 ? -0.083 -26.670 25.651 1.00 86.62 240 ALA A C 1
ATOM 1881 O O . ALA A 1 240 ? 1.098 -26.901 25.897 1.00 86.62 240 ALA A O 1
ATOM 1882 N N . ALA A 1 241 ? -0.717 -27.313 24.665 1.00 85.50 241 ALA A N 1
ATOM 1883 C CA . ALA A 1 241 ? -0.050 -28.294 23.808 1.00 85.50 241 ALA A CA 1
ATOM 1884 C C . ALA A 1 241 ? 1.064 -27.663 22.952 1.00 85.50 241 ALA A C 1
ATOM 1886 O O . ALA A 1 241 ? 2.117 -28.271 22.749 1.00 85.50 241 ALA A O 1
ATOM 1887 N N . TRP A 1 242 ? 0.850 -26.444 22.452 1.00 74.81 242 TRP A N 1
ATOM 1888 C CA . TRP A 1 242 ? 1.867 -25.676 21.735 1.00 74.81 242 TRP A CA 1
ATOM 1889 C C . TRP A 1 242 ? 3.004 -25.235 22.654 1.00 74.81 242 TRP A C 1
ATOM 1891 O O . TRP A 1 242 ? 4.160 -25.369 22.270 1.00 74.81 242 TRP A O 1
ATOM 1901 N N . GLU A 1 243 ? 2.709 -24.774 23.865 1.00 79.31 243 GLU A N 1
ATOM 1902 C CA . GLU A 1 243 ? 3.706 -24.397 24.866 1.00 79.31 243 GLU A CA 1
ATOM 1903 C C . GLU A 1 243 ? 4.511 -25.600 25.356 1.00 79.31 243 GLU A C 1
ATOM 1905 O O . GLU A 1 243 ? 5.723 -25.485 25.504 1.00 79.31 243 GLU A O 1
ATOM 1910 N N . ALA A 1 244 ? 3.895 -26.772 25.523 1.00 78.50 244 ALA A N 1
ATOM 1911 C CA . ALA A 1 244 ? 4.602 -28.009 25.843 1.00 78.50 244 ALA A CA 1
ATOM 1912 C C . ALA A 1 244 ? 5.560 -28.418 24.710 1.00 78.50 244 ALA A C 1
ATOM 1914 O O . ALA A 1 244 ? 6.715 -28.766 24.963 1.00 78.50 244 ALA A O 1
ATOM 1915 N N . LYS A 1 245 ? 5.120 -28.304 23.448 1.00 72.75 245 LYS A N 1
ATOM 1916 C CA . LYS A 1 245 ? 5.976 -28.546 22.273 1.00 72.75 245 LYS A CA 1
ATOM 1917 C C . LYS A 1 245 ? 7.100 -27.512 22.156 1.00 72.75 245 LYS A C 1
ATOM 1919 O O . LYS A 1 245 ? 8.251 -27.881 21.951 1.00 72.75 245 LYS A O 1
ATOM 1924 N N . ALA A 1 246 ? 6.795 -26.228 22.330 1.00 59.22 246 ALA A N 1
ATOM 1925 C CA . ALA A 1 246 ? 7.778 -25.147 22.288 1.00 59.22 246 ALA A CA 1
ATOM 1926 C C . ALA A 1 246 ? 8.776 -25.234 23.455 1.00 59.22 246 ALA A C 1
ATOM 1928 O O . ALA A 1 246 ? 9.973 -25.007 23.272 1.00 59.22 246 ALA A O 1
ATOM 1929 N N . GLY A 1 247 ? 8.300 -25.615 24.642 1.00 61.66 247 GLY A N 1
ATOM 1930 C CA . GLY A 1 247 ? 9.107 -25.882 25.827 1.00 61.66 247 GLY A CA 1
ATOM 1931 C C . GLY A 1 247 ? 10.089 -27.028 25.599 1.00 61.66 247 GLY A C 1
ATOM 1932 O O . GLY A 1 247 ? 11.263 -26.882 25.939 1.00 61.66 247 GLY A O 1
ATOM 1933 N N . GLY A 1 248 ? 9.643 -28.102 24.936 1.00 59.78 248 GLY A N 1
ATOM 1934 C CA . GLY A 1 248 ? 10.498 -29.217 24.524 1.00 59.78 248 GLY A CA 1
ATOM 1935 C C . GLY A 1 248 ? 11.552 -28.840 23.476 1.00 59.78 248 GLY A C 1
ATOM 1936 O O . GLY A 1 248 ? 12.671 -29.338 23.537 1.00 59.78 248 GLY A O 1
ATOM 1937 N N . CYS A 1 249 ? 11.242 -27.930 22.546 1.00 56.19 249 CYS A N 1
ATOM 1938 C CA . CYS A 1 249 ? 12.153 -27.581 21.448 1.00 56.19 249 CYS A CA 1
ATOM 1939 C C . CYS A 1 249 ? 13.092 -26.387 21.715 1.00 56.19 249 CYS A C 1
ATOM 1941 O O . CYS A 1 249 ? 13.994 -26.162 20.911 1.00 56.19 249 CYS A O 1
ATOM 1943 N N . GLY A 1 250 ? 12.907 -25.600 22.784 1.00 56.19 250 GLY A N 1
ATOM 1944 C CA . GLY A 1 250 ? 13.569 -24.284 22.873 1.00 56.19 250 GLY A CA 1
ATOM 1945 C C . GLY A 1 250 ? 14.104 -23.834 24.233 1.00 56.19 250 GLY A C 1
ATOM 1946 O O . GLY A 1 250 ? 14.772 -22.801 24.288 1.00 56.19 250 GLY A O 1
ATOM 1947 N N . ARG A 1 251 ? 13.849 -24.566 25.327 1.00 59.66 251 ARG A N 1
ATOM 1948 C CA . ARG A 1 251 ? 14.310 -24.195 26.685 1.00 59.66 251 ARG A CA 1
ATOM 1949 C C . ARG A 1 251 ? 15.346 -25.172 27.258 1.00 59.66 251 ARG A C 1
ATOM 1951 O O . ARG A 1 251 ? 15.519 -25.259 28.468 1.00 59.66 251 ARG A O 1
ATOM 1958 N N . GLY A 1 252 ? 16.047 -25.908 26.399 1.00 63.44 252 GLY A N 1
ATOM 1959 C CA . GLY A 1 252 ? 17.180 -26.726 26.824 1.00 63.44 252 GLY A CA 1
ATOM 1960 C C . GLY A 1 252 ? 18.394 -25.857 27.195 1.00 63.44 252 GLY A C 1
ATOM 1961 O O . GLY A 1 252 ? 18.632 -24.837 26.534 1.00 63.44 252 GLY A O 1
ATOM 1962 N N . PRO A 1 253 ? 19.200 -26.248 28.203 1.00 66.44 253 PRO A N 1
ATOM 1963 C CA . PRO A 1 253 ? 20.466 -25.576 28.508 1.00 66.44 253 PRO A CA 1
ATOM 1964 C C . PRO A 1 253 ? 21.381 -25.512 27.274 1.00 66.44 253 PRO A C 1
ATOM 1966 O O . PRO A 1 253 ? 22.053 -24.502 27.067 1.00 66.44 253 PRO A O 1
ATOM 1969 N N . GLU A 1 254 ? 21.307 -26.511 26.392 1.00 69.69 254 GLU A N 1
ATOM 1970 C CA . GLU A 1 254 ? 22.033 -26.578 25.119 1.00 69.69 254 GLU A CA 1
ATOM 1971 C C . GLU A 1 254 ? 21.668 -25.448 24.148 1.00 69.69 254 GLU A C 1
ATOM 1973 O O . GLU A 1 254 ? 22.553 -24.818 23.578 1.00 69.69 254 GLU A O 1
ATOM 1978 N N . TRP A 1 255 ? 20.383 -25.108 23.998 1.00 66.38 255 TRP A N 1
ATOM 1979 C CA . TRP A 1 255 ? 19.955 -24.020 23.105 1.00 66.38 255 TRP A CA 1
ATOM 1980 C C . TRP A 1 255 ? 20.356 -22.652 23.658 1.00 66.38 255 TRP A C 1
ATOM 1982 O O . TRP A 1 255 ? 20.739 -21.746 22.914 1.00 66.38 255 TRP A O 1
ATOM 1992 N N . SER A 1 256 ? 20.306 -22.507 24.987 1.00 73.50 256 SER A N 1
ATOM 1993 C CA . SER A 1 256 ? 20.822 -21.315 25.661 1.00 73.50 256 SER A CA 1
ATOM 1994 C C . SER A 1 256 ? 22.336 -21.176 25.465 1.00 73.50 256 SER A C 1
ATOM 1996 O O . SER A 1 256 ? 22.820 -20.064 25.252 1.00 73.50 256 SER A O 1
ATOM 1998 N N . ALA A 1 257 ? 23.069 -22.296 25.456 1.00 79.25 257 ALA A N 1
ATOM 1999 C CA . ALA A 1 257 ? 24.496 -22.338 25.169 1.00 79.25 257 ALA A CA 1
ATOM 2000 C C . ALA A 1 257 ? 24.792 -22.013 23.698 1.00 79.25 257 ALA A C 1
ATOM 2002 O O . ALA A 1 257 ? 25.627 -21.153 23.443 1.00 79.25 257 ALA A O 1
ATOM 2003 N N . ALA A 1 258 ? 24.058 -22.591 22.743 1.00 80.56 258 ALA A N 1
ATOM 2004 C CA . ALA A 1 258 ? 24.215 -22.308 21.314 1.00 80.56 258 ALA A CA 1
ATOM 2005 C C . ALA A 1 258 ? 23.926 -20.834 20.981 1.00 80.56 258 ALA A C 1
ATOM 2007 O O . ALA A 1 258 ? 24.688 -20.188 20.260 1.00 80.56 258 ALA A O 1
ATOM 2008 N N . ARG A 1 259 ? 22.867 -20.255 21.565 1.00 80.50 259 ARG A N 1
ATOM 2009 C CA . ARG A 1 259 ? 22.552 -18.828 21.398 1.00 80.50 259 ARG A CA 1
ATOM 2010 C C . ARG A 1 259 ? 23.649 -17.942 21.986 1.00 80.50 259 ARG A C 1
ATOM 2012 O O . ARG A 1 259 ? 24.030 -16.959 21.352 1.00 80.50 259 ARG A O 1
ATOM 2019 N N . ARG A 1 260 ? 24.170 -18.286 23.167 1.00 82.88 260 ARG A N 1
ATOM 2020 C CA . ARG A 1 260 ? 25.290 -17.565 23.785 1.00 82.88 260 ARG A CA 1
ATOM 2021 C C . ARG A 1 260 ? 26.551 -17.651 22.918 1.00 82.88 260 ARG A C 1
ATOM 2023 O O . ARG A 1 260 ? 27.108 -16.610 22.599 1.00 82.88 260 ARG A O 1
ATOM 2030 N N . ALA A 1 261 ? 26.891 -18.839 22.417 1.00 90.25 261 ALA A N 1
ATOM 2031 C CA . ALA A 1 261 ? 28.014 -19.047 21.505 1.00 90.25 261 ALA A CA 1
ATOM 2032 C C . ALA A 1 261 ? 27.875 -18.225 20.211 1.00 90.25 261 ALA A C 1
ATOM 2034 O O . ALA A 1 261 ? 28.842 -17.617 19.765 1.00 90.25 261 ALA A O 1
ATOM 2035 N N . SER A 1 262 ? 26.669 -18.145 19.633 1.00 80.31 262 SER A N 1
ATOM 2036 C CA . SER A 1 262 ? 26.427 -17.325 18.435 1.00 80.31 262 SER A CA 1
ATOM 2037 C C . SER A 1 262 ? 26.616 -15.825 18.696 1.00 80.31 262 SER A C 1
ATOM 2039 O O . SER A 1 262 ? 27.190 -15.129 17.864 1.00 80.31 262 SER A O 1
ATOM 2041 N N . ARG A 1 263 ? 26.198 -15.321 19.867 1.00 92.06 263 ARG A N 1
ATOM 2042 C CA . ARG A 1 263 ? 26.432 -13.923 20.263 1.00 92.06 263 ARG A CA 1
ATOM 2043 C C . ARG A 1 263 ? 27.910 -13.636 20.490 1.00 92.06 263 ARG A C 1
ATOM 2045 O O . ARG A 1 263 ? 28.418 -12.667 19.943 1.00 92.06 263 ARG A O 1
ATOM 2052 N N . GLU A 1 264 ? 28.598 -14.509 21.219 1.00 94.38 264 GLU A N 1
ATOM 2053 C CA . GLU A 1 264 ? 30.039 -14.387 21.460 1.00 94.38 264 GLU A CA 1
ATOM 2054 C C . GLU A 1 264 ? 30.845 -14.451 20.152 1.00 94.38 264 GLU A C 1
ATOM 2056 O O . GLU A 1 264 ? 31.840 -13.745 20.007 1.00 94.38 264 GLU A O 1
ATOM 2061 N N . ALA A 1 265 ? 30.420 -15.260 19.175 1.00 94.44 265 ALA A N 1
ATOM 2062 C CA . ALA A 1 265 ? 31.039 -15.303 17.850 1.00 94.44 265 ALA A CA 1
ATOM 2063 C C . ALA A 1 265 ? 30.857 -13.979 17.090 1.00 94.44 265 ALA A C 1
ATOM 2065 O O . ALA A 1 265 ? 31.828 -13.437 16.571 1.00 94.44 265 ALA A O 1
ATOM 2066 N N . VAL A 1 266 ? 29.641 -13.424 17.074 1.00 94.75 266 VAL A N 1
ATOM 2067 C CA . VAL A 1 266 ? 29.363 -12.130 16.426 1.00 94.75 266 VAL A CA 1
ATOM 2068 C C . VAL A 1 266 ? 30.141 -10.993 17.090 1.00 94.75 266 VAL A C 1
ATOM 2070 O O . VAL A 1 266 ? 30.694 -10.146 16.395 1.00 94.75 266 VAL A O 1
ATOM 2073 N N . GLU A 1 267 ? 30.232 -10.977 18.419 1.00 92.31 267 GLU A N 1
ATOM 2074 C CA . GLU A 1 267 ? 31.016 -9.974 19.148 1.00 92.31 267 GLU A CA 1
ATOM 2075 C C . GLU A 1 267 ? 32.515 -10.075 18.840 1.00 92.31 267 GLU A C 1
ATOM 2077 O O . GLU A 1 267 ? 33.169 -9.048 18.667 1.00 92.31 267 GLU A O 1
ATOM 2082 N N . LYS A 1 268 ? 33.060 -11.291 18.695 1.00 91.12 268 LYS A N 1
ATOM 2083 C CA . LYS A 1 268 ? 34.454 -11.495 18.268 1.00 91.12 268 LYS A CA 1
ATOM 2084 C C . LYS A 1 268 ? 34.709 -10.985 16.853 1.00 91.12 268 LYS A C 1
ATOM 2086 O O . LYS A 1 268 ? 35.709 -10.305 16.647 1.00 91.12 268 LYS A O 1
ATOM 2091 N N . GLU A 1 269 ? 33.818 -11.273 15.907 1.00 91.75 269 GLU A N 1
ATOM 2092 C CA . GLU A 1 269 ? 33.929 -10.776 14.527 1.00 91.75 269 GLU A CA 1
ATOM 2093 C C . GLU A 1 269 ? 33.839 -9.246 14.472 1.00 91.75 269 GLU A C 1
ATOM 2095 O O . GLU A 1 269 ? 34.639 -8.592 13.805 1.00 91.75 269 GLU A O 1
ATOM 2100 N N . LEU A 1 270 ? 32.921 -8.647 15.238 1.00 90.50 270 LEU A N 1
ATOM 2101 C CA . LEU A 1 270 ? 32.831 -7.190 15.361 1.00 90.50 270 LEU A CA 1
ATOM 2102 C C . LEU A 1 270 ? 34.096 -6.590 15.985 1.00 90.50 270 LEU A C 1
ATOM 2104 O O . LEU A 1 270 ? 34.583 -5.569 15.501 1.00 90.50 270 LEU A O 1
ATOM 2108 N N . GLY A 1 271 ? 34.656 -7.230 17.013 1.00 91.12 271 GLY A N 1
ATOM 2109 C CA . GLY A 1 271 ? 35.923 -6.820 17.615 1.00 91.12 271 GLY A CA 1
ATOM 2110 C C . GLY A 1 271 ? 37.105 -6.935 16.647 1.00 91.12 271 GLY A C 1
ATOM 2111 O O . GLY A 1 271 ? 37.945 -6.038 16.598 1.00 91.12 271 GLY A O 1
ATOM 2112 N N . ALA A 1 272 ? 37.153 -7.992 15.832 1.00 84.94 272 ALA A N 1
ATOM 2113 C CA . ALA A 1 272 ? 38.170 -8.167 14.798 1.00 84.94 272 ALA A CA 1
ATOM 2114 C C . ALA A 1 272 ? 38.070 -7.075 13.722 1.00 84.94 272 ALA A C 1
ATOM 2116 O O . ALA A 1 272 ? 39.077 -6.458 13.378 1.00 84.94 272 ALA A O 1
ATOM 2117 N N . LEU A 1 273 ? 36.854 -6.769 13.255 1.00 76.88 273 LEU A N 1
ATOM 2118 C CA . LEU A 1 273 ? 36.608 -5.680 12.305 1.00 76.88 273 LEU A CA 1
ATOM 2119 C C . LEU A 1 273 ? 37.019 -4.317 12.874 1.00 76.88 273 LEU A C 1
ATOM 2121 O O . LEU A 1 273 ? 37.659 -3.534 12.173 1.00 76.88 273 LEU A O 1
ATOM 2125 N N . GLN A 1 274 ? 36.710 -4.047 14.146 1.00 82.44 274 GLN A N 1
ATOM 2126 C CA . GLN A 1 274 ? 37.127 -2.815 14.821 1.00 82.44 274 GLN A CA 1
ATOM 2127 C C . GLN A 1 274 ? 38.654 -2.699 14.914 1.00 82.44 274 GLN A C 1
ATOM 2129 O O . GLN A 1 274 ? 39.202 -1.651 14.581 1.00 82.44 274 GLN A O 1
ATOM 2134 N N . GLN A 1 275 ? 39.359 -3.773 15.280 1.00 79.56 275 GLN A N 1
ATOM 2135 C CA . GLN A 1 275 ? 40.827 -3.774 15.333 1.00 79.56 275 GLN A CA 1
ATOM 2136 C C . GLN A 1 275 ? 41.471 -3.602 13.954 1.00 79.56 275 GLN A C 1
ATOM 2138 O O . GLN A 1 275 ? 42.489 -2.916 13.839 1.00 79.56 275 GLN A O 1
ATOM 2143 N N . CYS A 1 276 ? 40.896 -4.204 12.908 1.00 71.56 276 CYS A N 1
ATOM 2144 C CA . CYS A 1 276 ? 41.329 -3.976 11.530 1.00 71.56 276 CYS A CA 1
ATOM 2145 C C . CYS A 1 276 ? 41.204 -2.494 11.158 1.00 71.56 276 CYS A C 1
ATOM 2147 O O . CYS A 1 276 ? 42.157 -1.916 10.644 1.00 71.56 276 CYS A O 1
ATOM 2149 N N . TRP A 1 277 ? 40.077 -1.859 11.490 1.00 60.09 277 TRP A N 1
ATOM 2150 C CA . TRP A 1 277 ? 39.870 -0.434 11.225 1.00 60.09 277 TRP A CA 1
ATOM 2151 C C . TRP A 1 277 ? 40.802 0.478 12.025 1.00 60.09 277 TRP A C 1
ATOM 2153 O O . TRP A 1 277 ? 41.285 1.465 11.478 1.00 60.09 277 TRP A O 1
ATOM 2163 N N . GLU A 1 278 ? 41.091 0.161 13.288 1.00 69.12 278 GLU A N 1
ATOM 2164 C CA . GLU A 1 278 ? 42.033 0.952 14.088 1.00 69.12 278 GLU A CA 1
ATOM 2165 C C . GLU A 1 278 ? 43.483 0.801 13.604 1.00 69.12 278 GLU A C 1
ATOM 2167 O O . GLU A 1 278 ? 44.220 1.788 13.576 1.00 69.12 278 GLU A O 1
ATOM 2172 N N . ARG A 1 279 ? 43.901 -0.396 13.161 1.00 60.34 279 ARG A N 1
ATOM 2173 C CA . ARG A 1 279 ? 45.236 -0.607 12.566 1.00 60.34 279 ARG A CA 1
ATOM 2174 C C . ARG A 1 279 ? 45.400 0.084 11.217 1.00 60.34 279 ARG A C 1
ATOM 2176 O O . ARG A 1 279 ? 46.457 0.663 10.970 1.00 60.34 279 ARG A O 1
ATOM 2183 N N . ASP A 1 280 ? 44.362 0.072 10.388 1.00 53.50 280 ASP A N 1
ATOM 2184 C CA . ASP A 1 280 ? 44.339 0.812 9.122 1.00 53.50 280 ASP A CA 1
ATOM 2185 C C . ASP A 1 280 ? 44.148 2.330 9.330 1.00 53.50 280 ASP A C 1
ATOM 2187 O O . ASP A 1 280 ? 44.198 3.098 8.371 1.00 53.50 280 ASP A O 1
ATOM 2191 N N . GLY A 1 281 ? 43.992 2.777 10.584 1.00 48.53 281 GLY A N 1
ATOM 2192 C CA . GLY A 1 281 ? 43.942 4.181 10.997 1.00 48.53 281 GLY A CA 1
ATOM 2193 C C . GLY A 1 281 ? 45.291 4.914 10.974 1.00 48.53 281 GLY A C 1
ATOM 2194 O O . GLY A 1 281 ? 45.334 6.114 11.260 1.00 48.53 281 GLY A O 1
ATOM 2195 N N . GLY A 1 282 ? 46.392 4.248 10.599 1.00 41.03 282 GLY A N 1
ATOM 2196 C CA . GLY A 1 282 ? 47.573 4.964 10.100 1.00 41.03 282 GLY A CA 1
ATOM 2197 C C . GLY A 1 282 ? 47.152 5.861 8.929 1.00 41.03 282 GLY A C 1
ATOM 2198 O O . GLY A 1 282 ? 46.216 5.486 8.235 1.00 41.03 282 GLY A O 1
ATOM 2199 N N . PRO A 1 283 ? 47.758 7.047 8.710 1.00 45.28 283 PRO A N 1
ATOM 2200 C CA . PRO A 1 283 ? 47.288 8.033 7.734 1.00 45.28 283 PRO A CA 1
ATOM 2201 C C . PRO A 1 283 ? 47.280 7.425 6.329 1.00 45.28 283 PRO A C 1
ATOM 2203 O O . PRO A 1 283 ? 48.262 7.488 5.589 1.00 45.28 283 PRO A O 1
ATOM 2206 N N . ALA A 1 284 ? 46.162 6.785 5.998 1.00 43.66 284 ALA A N 1
ATOM 2207 C CA . ALA A 1 284 ? 45.981 6.031 4.788 1.00 43.66 284 ALA A CA 1
ATOM 2208 C C . ALA A 1 284 ? 45.940 7.057 3.671 1.00 43.66 284 ALA A C 1
ATOM 2210 O O . ALA A 1 284 ? 45.055 7.912 3.583 1.00 43.66 284 ALA A O 1
ATOM 2211 N N . GLN A 1 285 ? 47.002 6.995 2.883 1.00 41.78 285 GLN A N 1
ATOM 2212 C CA . GLN A 1 285 ? 47.219 7.716 1.651 1.00 41.78 285 GLN A CA 1
ATOM 2213 C C . GLN A 1 285 ? 45.881 7.882 0.909 1.00 41.78 285 GLN A C 1
ATOM 2215 O O . GLN A 1 285 ? 45.214 6.876 0.661 1.00 41.78 285 GLN A O 1
ATOM 2220 N N . PRO A 1 286 ? 45.437 9.121 0.618 1.00 41.28 286 PRO A N 1
ATOM 2221 C CA . PRO A 1 286 ? 44.091 9.386 0.126 1.00 41.28 286 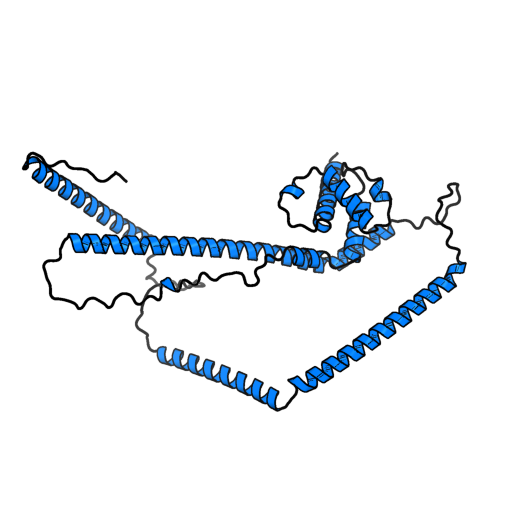PRO A CA 1
ATOM 2222 C C . PRO A 1 286 ? 43.906 8.768 -1.263 1.00 41.28 286 PRO A C 1
ATOM 2224 O O . PRO A 1 286 ? 44.197 9.376 -2.292 1.00 41.28 286 PRO A O 1
ATOM 2227 N N . HIS A 1 287 ? 43.434 7.527 -1.287 1.00 36.53 287 HIS A N 1
ATOM 2228 C CA . HIS A 1 287 ? 43.010 6.840 -2.488 1.00 36.53 287 HIS A CA 1
ATOM 2229 C C . HIS A 1 287 ? 41.584 7.258 -2.825 1.00 36.53 287 HIS A C 1
ATOM 2231 O O . HIS A 1 287 ? 40.646 6.914 -2.116 1.00 36.53 287 HIS A O 1
ATOM 2237 N N . GLY A 1 288 ? 41.438 7.908 -3.978 1.00 38.59 288 GLY A N 1
ATOM 2238 C CA . GLY A 1 288 ? 40.256 7.761 -4.824 1.00 38.59 288 GLY A CA 1
ATOM 2239 C C . GLY A 1 288 ? 38.955 8.413 -4.332 1.00 38.59 288 GLY A C 1
ATOM 2240 O O . GLY A 1 288 ? 38.825 8.828 -3.187 1.00 38.59 288 GLY A O 1
ATOM 2241 N N . PRO A 1 289 ? 37.988 8.620 -5.239 1.00 42.03 289 PRO A N 1
ATOM 2242 C CA . PRO A 1 289 ? 37.217 9.852 -5.234 1.00 42.03 289 PRO A CA 1
ATOM 2243 C C . PRO A 1 289 ? 35.862 9.749 -4.514 1.00 42.03 289 PRO A C 1
ATOM 2245 O O . PRO A 1 289 ? 35.015 8.928 -4.842 1.00 42.03 289 PRO A O 1
ATOM 2248 N N . HIS A 1 290 ? 35.649 10.713 -3.616 1.00 37.47 290 HIS A N 1
ATOM 2249 C CA . HIS A 1 290 ? 34.374 11.362 -3.282 1.00 37.47 290 HIS A CA 1
ATOM 2250 C C . HIS A 1 290 ? 33.262 10.516 -2.636 1.00 37.47 290 HIS A C 1
ATOM 2252 O O . HIS A 1 290 ? 32.250 10.194 -3.257 1.00 37.47 290 HIS A O 1
ATOM 2258 N N . ARG A 1 291 ? 33.346 10.347 -1.310 1.00 40.06 291 ARG A N 1
ATOM 2259 C CA . ARG A 1 291 ? 32.146 10.226 -0.468 1.00 40.06 291 ARG A CA 1
ATOM 2260 C C . ARG A 1 291 ? 31.692 11.634 -0.067 1.00 40.06 291 ARG A C 1
ATOM 2262 O O . ARG A 1 291 ? 32.388 12.324 0.671 1.00 40.06 291 ARG A O 1
ATOM 2269 N N . LEU A 1 292 ? 30.548 12.079 -0.588 1.00 42.50 292 LEU A N 1
ATOM 2270 C CA . LEU A 1 292 ? 29.915 13.339 -0.189 1.00 42.50 292 LEU A CA 1
ATOM 2271 C C . LEU A 1 292 ? 29.449 13.217 1.266 1.00 42.50 292 LEU A C 1
ATOM 2273 O O . LEU A 1 292 ? 28.532 12.454 1.560 1.00 42.50 292 LEU A O 1
ATOM 2277 N N . VAL A 1 293 ? 30.080 13.957 2.175 1.00 41.06 293 VAL A N 1
ATOM 2278 C CA . VAL A 1 293 ? 29.622 14.086 3.562 1.00 41.06 293 VAL A CA 1
ATOM 2279 C C . VAL A 1 293 ? 28.949 15.447 3.707 1.00 41.06 293 VAL A C 1
ATOM 2281 O O . VAL A 1 293 ? 29.542 16.479 3.394 1.00 41.06 293 VAL A O 1
ATOM 2284 N N . ARG A 1 294 ? 27.694 15.446 4.165 1.00 38.84 294 ARG A N 1
ATOM 2285 C CA . ARG A 1 294 ? 26.960 16.649 4.566 1.00 38.84 294 ARG A CA 1
ATOM 2286 C C . ARG A 1 294 ? 27.645 17.201 5.818 1.00 38.84 294 ARG A C 1
ATOM 2288 O O . ARG A 1 294 ? 27.505 16.619 6.885 1.00 38.84 294 ARG A O 1
ATOM 2295 N N . ARG A 1 295 ? 28.446 18.262 5.675 1.00 42.84 295 ARG A N 1
ATOM 2296 C CA . ARG A 1 295 ? 29.019 18.971 6.826 1.00 42.84 295 ARG A CA 1
ATOM 2297 C C . ARG A 1 295 ? 27.929 19.808 7.482 1.00 42.84 295 ARG A C 1
ATOM 2299 O O . ARG A 1 295 ? 27.374 20.703 6.850 1.00 42.84 295 ARG A O 1
ATOM 2306 N N . GLU A 1 296 ? 27.649 19.477 8.730 1.00 44.28 296 GLU A N 1
ATOM 2307 C CA . GLU A 1 296 ? 26.937 20.323 9.677 1.00 44.28 296 GLU A CA 1
ATOM 2308 C C . GLU A 1 296 ? 27.907 21.425 10.134 1.00 44.28 296 GLU A C 1
ATOM 2310 O O . GLU A 1 296 ? 29.030 21.149 10.546 1.00 44.28 296 GLU A O 1
ATOM 2315 N N . ASP A 1 297 ? 27.484 22.666 9.919 1.00 38.19 297 ASP A N 1
ATOM 2316 C CA . ASP A 1 297 ? 27.858 23.899 10.611 1.00 38.19 297 ASP A CA 1
ATOM 2317 C C . ASP A 1 297 ? 29.353 24.236 10.850 1.00 38.19 297 ASP A C 1
ATOM 2319 O O . ASP A 1 297 ? 30.043 23.717 11.721 1.00 38.19 297 ASP A O 1
ATOM 2323 N N . GLY A 1 298 ? 29.814 25.284 10.151 1.00 40.50 298 GLY A N 1
ATOM 2324 C CA . GLY A 1 298 ? 30.493 26.401 10.828 1.00 40.50 298 GLY A CA 1
ATOM 2325 C C . GLY A 1 298 ? 32.020 26.539 10.768 1.00 40.50 298 GLY A C 1
ATOM 2326 O O . GLY A 1 298 ? 32.519 27.576 11.197 1.00 40.50 298 GLY A O 1
ATOM 2327 N N . ALA A 1 299 ? 32.790 25.596 10.222 1.00 43.62 299 ALA A N 1
ATOM 2328 C CA . ALA A 1 299 ? 34.254 25.739 10.171 1.00 43.62 299 ALA A CA 1
ATOM 2329 C C . ALA A 1 299 ? 34.735 26.332 8.832 1.00 43.62 299 ALA A C 1
ATOM 2331 O O . ALA A 1 299 ? 35.019 25.602 7.881 1.00 43.62 299 ALA A O 1
ATOM 2332 N N . ALA A 1 300 ? 34.820 27.664 8.768 1.00 38.28 300 ALA A N 1
ATOM 2333 C CA . ALA A 1 300 ? 35.401 28.419 7.659 1.00 38.28 300 ALA A CA 1
ATOM 2334 C C . ALA A 1 300 ? 36.907 28.117 7.521 1.00 38.28 300 ALA A C 1
ATOM 2336 O O . ALA A 1 300 ? 37.749 28.732 8.171 1.00 38.28 300 ALA A O 1
ATOM 2337 N N . GLY A 1 301 ? 37.247 27.131 6.692 1.00 42.97 301 GLY A N 1
ATOM 2338 C CA . GLY A 1 301 ? 38.610 26.904 6.231 1.00 42.97 301 GLY A CA 1
ATOM 2339 C C . GLY A 1 301 ? 38.845 27.705 4.957 1.00 42.97 301 GLY A C 1
ATOM 2340 O O . GLY A 1 301 ? 38.184 27.476 3.951 1.00 42.97 301 GLY A O 1
ATOM 2341 N N . ASP A 1 302 ? 39.821 28.606 4.980 1.00 46.12 302 ASP A N 1
ATOM 2342 C CA . ASP A 1 302 ? 40.175 29.576 3.926 1.00 46.12 302 ASP A CA 1
ATOM 2343 C C . ASP A 1 302 ? 40.620 28.963 2.569 1.00 46.12 302 ASP A C 1
ATOM 2345 O O . ASP A 1 302 ? 41.183 29.631 1.704 1.00 46.12 302 ASP A O 1
ATOM 2349 N N . ARG A 1 303 ? 40.391 27.661 2.356 1.00 47.81 303 ARG A N 1
ATOM 2350 C CA . ARG A 1 303 ? 40.703 26.918 1.123 1.00 47.81 303 ARG A CA 1
ATOM 2351 C C . ARG A 1 303 ? 39.472 26.374 0.408 1.00 47.81 303 ARG A C 1
ATOM 2353 O O . ARG A 1 303 ? 39.610 25.576 -0.520 1.00 47.81 303 ARG A O 1
ATOM 2360 N N . ASP A 1 304 ? 38.285 26.836 0.783 1.00 43.66 304 ASP A N 1
ATOM 2361 C CA . ASP A 1 304 ? 37.058 26.524 0.063 1.00 43.66 304 ASP A CA 1
ATOM 2362 C C . ASP A 1 304 ? 37.017 27.318 -1.250 1.00 43.66 304 ASP A C 1
ATOM 2364 O O . ASP A 1 304 ? 36.343 28.344 -1.393 1.00 43.66 304 ASP A O 1
ATOM 2368 N N . LEU A 1 305 ? 37.742 26.824 -2.257 1.00 55.81 305 LEU A N 1
ATOM 2369 C CA . LEU A 1 305 ? 37.456 27.147 -3.649 1.00 55.81 305 LEU A CA 1
ATOM 2370 C C . LEU A 1 305 ? 36.012 26.714 -3.895 1.00 55.81 305 LEU A C 1
ATOM 2372 O O . LEU A 1 305 ? 35.747 25.535 -4.135 1.00 55.81 305 LEU A O 1
ATOM 2376 N N . ARG A 1 306 ? 35.068 27.662 -3.774 1.00 61.06 306 ARG A N 1
ATOM 2377 C CA . ARG A 1 306 ? 33.637 27.419 -4.000 1.00 61.06 306 ARG A CA 1
ATOM 2378 C C . ARG A 1 306 ? 33.516 26.569 -5.251 1.00 61.06 306 ARG A C 1
ATOM 2380 O O . ARG A 1 306 ? 34.062 26.949 -6.287 1.00 61.06 306 ARG A O 1
ATOM 2387 N N . ALA A 1 307 ? 32.789 25.458 -5.174 1.00 63.69 307 ALA A N 1
ATOM 2388 C CA . ALA A 1 307 ? 32.600 24.544 -6.300 1.00 63.69 307 ALA A CA 1
ATOM 2389 C C . ALA A 1 307 ? 32.241 25.286 -7.604 1.00 63.69 307 ALA A C 1
ATOM 2391 O O . ALA A 1 307 ? 32.675 24.895 -8.679 1.00 63.69 307 ALA A O 1
ATOM 2392 N N . ALA A 1 308 ? 31.541 26.422 -7.508 1.00 70.38 308 ALA A N 1
ATOM 2393 C CA . ALA A 1 308 ? 31.266 27.329 -8.620 1.00 70.38 308 ALA A CA 1
ATOM 2394 C C . ALA A 1 308 ? 32.519 27.822 -9.381 1.00 70.38 308 ALA A C 1
ATOM 2396 O O . ALA A 1 308 ? 32.498 27.870 -10.610 1.00 70.38 308 ALA A O 1
ATOM 2397 N N . VAL A 1 309 ? 33.606 28.177 -8.686 1.00 72.19 309 VAL A N 1
ATOM 2398 C CA . VAL A 1 309 ? 34.877 28.594 -9.304 1.00 72.19 309 VAL A CA 1
ATOM 2399 C C . VAL A 1 309 ? 35.510 27.417 -10.038 1.00 72.19 309 VAL A C 1
ATOM 2401 O O . VAL A 1 309 ? 35.883 27.571 -11.195 1.00 72.19 309 VAL A O 1
ATOM 2404 N N . VAL A 1 310 ? 35.546 26.234 -9.415 1.00 76.69 310 VAL A N 1
ATOM 2405 C CA . VAL A 1 310 ? 36.087 25.008 -10.032 1.00 76.69 310 VAL A CA 1
ATOM 2406 C C . VAL A 1 310 ? 35.267 24.589 -11.255 1.00 76.69 310 VAL A C 1
ATOM 2408 O O . VAL A 1 310 ? 35.814 24.271 -12.304 1.00 76.69 310 VAL A O 1
ATOM 2411 N N . ILE A 1 311 ? 33.939 24.651 -11.175 1.00 74.69 311 ILE A N 1
ATOM 2412 C CA . ILE A 1 311 ? 33.061 24.367 -12.317 1.00 74.69 311 ILE A CA 1
ATOM 2413 C C . ILE A 1 311 ? 33.329 25.363 -13.449 1.00 74.69 311 ILE A C 1
ATOM 2415 O O . ILE A 1 311 ? 33.371 24.979 -14.616 1.00 74.69 311 ILE A O 1
ATOM 2419 N N . ARG A 1 312 ? 33.538 26.644 -13.128 1.00 75.75 312 ARG A N 1
ATOM 2420 C CA . ARG A 1 312 ? 33.840 27.672 -14.127 1.00 75.75 312 ARG A CA 1
ATOM 2421 C C . ARG A 1 312 ? 35.214 27.460 -14.771 1.00 75.75 312 ARG A C 1
ATOM 2423 O O . ARG A 1 312 ? 35.318 27.617 -15.987 1.00 75.75 312 ARG A O 1
ATOM 2430 N N . THR A 1 313 ? 36.239 27.083 -14.006 1.00 82.81 313 THR A N 1
ATOM 2431 C CA . THR A 1 313 ? 37.565 26.775 -14.565 1.00 82.81 313 THR A CA 1
ATOM 2432 C C . THR A 1 313 ? 37.511 25.534 -15.451 1.00 82.81 313 THR A C 1
ATOM 2434 O O . THR A 1 313 ? 37.980 25.594 -16.586 1.00 82.81 313 THR A O 1
ATOM 2437 N N . LEU A 1 314 ? 36.850 24.461 -15.012 1.00 87.56 314 LEU A N 1
ATOM 2438 C CA . LEU A 1 314 ? 36.678 23.245 -15.812 1.00 87.56 314 LEU A CA 1
ATOM 2439 C C . LEU A 1 314 ? 35.910 23.511 -17.111 1.00 87.56 314 LEU A C 1
ATOM 2441 O O . LEU A 1 314 ? 36.373 23.115 -18.175 1.00 87.56 314 LEU A O 1
ATOM 2445 N N . ARG A 1 315 ? 34.807 24.268 -17.062 1.00 90.75 315 ARG A N 1
ATOM 2446 C CA . ARG A 1 315 ? 34.066 24.668 -18.272 1.00 90.75 315 ARG A CA 1
ATOM 2447 C C . ARG A 1 315 ? 34.915 25.502 -19.231 1.00 90.75 315 ARG A C 1
ATOM 2449 O O . ARG A 1 315 ? 34.802 25.348 -20.442 1.00 90.75 315 ARG A O 1
ATOM 2456 N N . SER A 1 316 ? 35.776 26.381 -18.712 1.00 88.12 316 SER A N 1
ATOM 2457 C CA . SER A 1 316 ? 36.684 27.165 -19.561 1.00 88.12 316 SER A CA 1
ATOM 2458 C C . SER A 1 316 ? 37.760 26.301 -20.228 1.00 88.12 316 SER A C 1
ATOM 2460 O O . SER A 1 316 ? 38.094 26.522 -21.391 1.00 88.12 316 SER A O 1
ATOM 2462 N N . GLN A 1 317 ? 38.263 25.283 -19.525 1.00 93.00 317 GLN A N 1
ATOM 2463 C CA . GLN A 1 317 ? 39.222 24.321 -20.068 1.00 93.00 317 GLN A CA 1
ATOM 2464 C C . GLN A 1 317 ? 38.572 23.407 -21.108 1.00 93.00 317 GLN A C 1
ATOM 2466 O O . GLN A 1 317 ? 39.149 23.197 -22.172 1.00 93.00 317 GLN A O 1
ATOM 2471 N N . GLU A 1 318 ? 37.356 22.928 -20.842 1.00 92.50 318 GLU A N 1
ATOM 2472 C CA . GLU A 1 318 ? 36.545 22.167 -21.794 1.00 92.50 318 GLU A CA 1
ATOM 2473 C C . GLU A 1 318 ? 36.327 22.968 -23.084 1.00 92.50 318 GLU A C 1
ATOM 2475 O O . GLU A 1 318 ? 36.658 22.488 -24.166 1.00 92.50 318 GLU A O 1
ATOM 2480 N N . ALA A 1 319 ? 35.895 24.229 -22.977 1.00 92.44 319 ALA A N 1
ATOM 2481 C CA . ALA A 1 319 ? 35.711 25.105 -24.133 1.00 92.44 319 ALA A CA 1
ATOM 2482 C C . ALA A 1 319 ? 37.014 25.337 -24.927 1.00 92.44 319 ALA A C 1
ATOM 2484 O O . ALA A 1 319 ? 36.996 25.368 -26.160 1.00 92.44 319 ALA A O 1
ATOM 2485 N N . CYS A 1 320 ? 38.155 25.469 -24.240 1.00 93.44 320 CYS A N 1
ATOM 2486 C CA . CYS A 1 320 ? 39.466 25.602 -24.878 1.00 93.44 320 CYS A CA 1
ATOM 2487 C C . CYS A 1 320 ? 39.853 24.329 -25.650 1.00 93.44 320 CYS A C 1
ATOM 2489 O O . CYS A 1 320 ? 40.236 24.399 -26.821 1.00 93.44 320 CYS A O 1
ATOM 2491 N N . LEU A 1 321 ? 39.690 23.156 -25.032 1.00 92.44 321 LEU A N 1
ATOM 2492 C CA . LEU A 1 321 ? 39.971 21.869 -25.668 1.00 92.44 321 LEU A CA 1
ATOM 2493 C C . LEU A 1 321 ? 39.040 21.610 -26.857 1.00 92.44 321 LEU A C 1
ATOM 2495 O O . LEU A 1 321 ? 39.507 21.163 -27.904 1.00 92.44 321 LEU A O 1
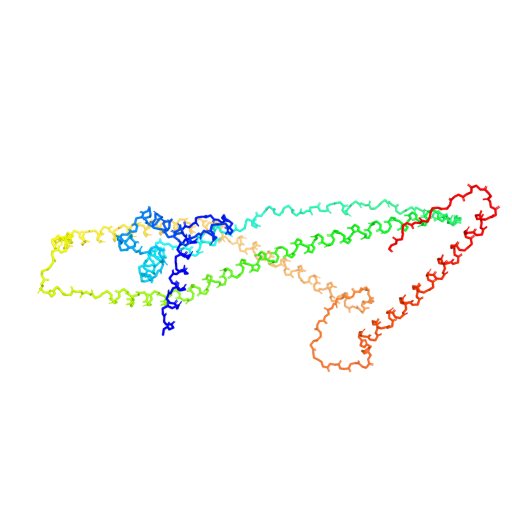ATOM 2499 N N . GLU A 1 322 ? 37.755 21.954 -26.750 1.00 93.69 322 GLU A N 1
ATOM 2500 C CA . GLU A 1 322 ? 36.822 21.882 -27.876 1.00 93.69 322 GLU A CA 1
ATOM 2501 C C . GLU A 1 322 ? 37.258 22.765 -29.052 1.00 93.69 322 GLU A C 1
ATOM 2503 O O . GLU A 1 322 ? 37.182 22.337 -30.207 1.00 93.69 322 GLU A O 1
ATOM 2508 N N . ALA A 1 323 ? 37.735 23.984 -28.784 1.00 92.38 323 ALA A N 1
ATOM 2509 C CA . ALA A 1 323 ? 38.224 24.887 -29.824 1.00 92.38 323 ALA A CA 1
ATOM 2510 C C . ALA A 1 323 ? 39.464 24.321 -30.537 1.00 92.38 323 ALA A C 1
ATOM 2512 O O . ALA A 1 323 ? 39.531 24.336 -31.771 1.00 92.38 323 ALA A O 1
ATOM 2513 N N . VAL A 1 324 ? 40.415 23.758 -29.783 1.00 92.25 324 VAL A N 1
ATOM 2514 C CA . VAL A 1 324 ? 41.601 23.083 -30.340 1.00 92.25 324 VAL A CA 1
ATOM 2515 C C . VAL A 1 324 ? 41.194 21.875 -31.185 1.00 92.25 324 VAL A C 1
ATOM 2517 O O . VAL A 1 324 ? 41.697 21.702 -32.297 1.00 92.25 324 VAL A O 1
ATOM 2520 N N . LEU A 1 325 ? 40.241 21.075 -30.706 1.00 91.62 325 LEU A N 1
ATOM 2521 C CA . LEU A 1 325 ? 39.760 19.885 -31.402 1.00 91.62 325 LEU A CA 1
ATOM 2522 C C . LEU A 1 325 ? 39.060 20.259 -32.719 1.00 91.62 325 LEU A C 1
ATOM 2524 O O . LEU A 1 325 ? 39.359 19.665 -33.756 1.00 91.62 325 LEU A O 1
ATOM 2528 N N . ARG A 1 326 ? 38.211 21.298 -32.725 1.00 89.50 326 ARG A N 1
ATOM 2529 C CA . ARG A 1 326 ? 37.599 21.835 -33.957 1.00 89.50 326 ARG A CA 1
ATOM 2530 C C . ARG A 1 326 ? 38.650 22.355 -34.942 1.00 89.50 326 ARG A C 1
ATOM 2532 O O . ARG A 1 326 ? 38.533 22.095 -36.139 1.00 89.50 326 ARG A O 1
ATOM 2539 N N . ARG A 1 327 ? 39.693 23.043 -34.460 1.00 92.00 327 ARG A N 1
ATOM 2540 C CA . ARG A 1 327 ? 40.796 23.538 -35.303 1.00 92.00 327 ARG A CA 1
ATOM 2541 C C . ARG A 1 327 ? 41.567 22.393 -35.958 1.00 92.00 327 ARG A C 1
ATOM 2543 O O . ARG A 1 327 ? 41.771 22.430 -37.169 1.00 92.00 327 ARG A O 1
ATOM 2550 N N . LEU A 1 328 ? 41.943 21.372 -35.186 1.00 91.94 328 LEU A N 1
ATOM 2551 C CA . LEU A 1 328 ? 42.626 20.181 -35.701 1.00 91.94 328 LEU A CA 1
ATOM 2552 C C . LEU A 1 328 ? 41.751 19.422 -36.700 1.00 91.94 328 LEU A C 1
ATOM 2554 O O . LEU A 1 328 ? 42.222 19.059 -37.771 1.00 91.94 328 LEU A O 1
ATOM 2558 N N . GLN A 1 329 ? 40.460 19.251 -36.411 1.00 88.38 329 GLN A 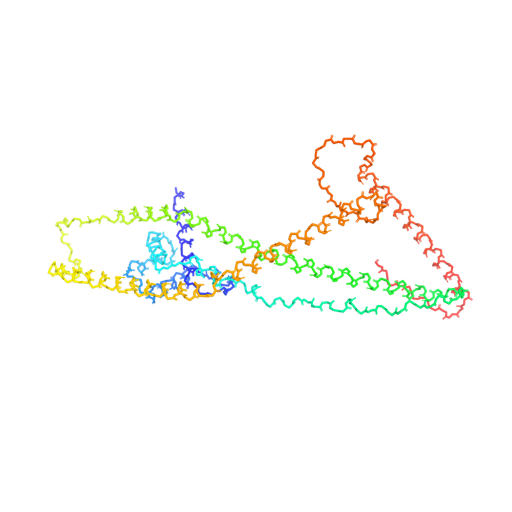N 1
ATOM 2559 C CA . GLN A 1 329 ? 39.526 18.646 -37.362 1.00 88.38 329 GLN A CA 1
ATOM 2560 C C . GLN A 1 329 ? 39.427 19.449 -38.665 1.00 88.38 329 GLN A C 1
ATOM 2562 O O . GLN A 1 329 ? 39.384 18.855 -39.742 1.00 88.38 329 GLN A O 1
ATOM 2567 N N . GLY A 1 330 ? 39.417 20.782 -38.586 1.00 85.75 330 GLY A N 1
ATOM 2568 C CA . GLY A 1 330 ? 39.462 21.662 -39.753 1.00 85.75 330 GLY A CA 1
ATOM 2569 C C . GLY A 1 330 ? 40.742 21.484 -40.573 1.00 85.75 330 GLY A C 1
ATOM 2570 O O . GLY A 1 330 ? 40.663 21.320 -41.788 1.00 85.75 330 GLY A O 1
ATOM 2571 N N . GLN A 1 331 ? 41.902 21.436 -39.913 1.00 88.56 331 GLN A N 1
ATOM 2572 C CA . GLN A 1 331 ? 43.195 21.186 -40.560 1.00 88.56 331 GLN A CA 1
ATOM 2573 C C . GLN A 1 331 ? 43.240 19.810 -41.225 1.00 88.56 331 GLN A C 1
ATOM 2575 O O . GLN A 1 331 ? 43.582 19.714 -42.399 1.00 88.56 331 GLN A O 1
ATOM 2580 N N . CYS A 1 332 ? 42.809 18.754 -40.530 1.00 80.25 332 CYS A N 1
ATOM 2581 C CA . CYS A 1 332 ? 42.728 17.418 -41.113 1.00 80.25 332 CYS A CA 1
ATOM 2582 C C . CYS A 1 332 ? 41.810 17.400 -42.339 1.00 80.25 332 CYS A C 1
ATOM 2584 O O . CYS A 1 332 ? 42.180 16.827 -43.354 1.00 80.25 332 CYS A O 1
ATOM 2586 N N . ARG A 1 333 ? 40.643 18.059 -42.296 1.00 79.62 333 ARG A N 1
ATOM 2587 C CA . ARG A 1 333 ? 39.755 18.160 -43.470 1.00 79.62 333 ARG A CA 1
ATOM 2588 C C . ARG A 1 333 ? 40.428 18.865 -44.649 1.00 79.62 333 ARG A C 1
ATOM 2590 O O . ARG A 1 333 ? 40.237 18.431 -45.780 1.00 79.62 333 ARG A O 1
ATOM 2597 N N . GLN A 1 334 ? 41.207 19.916 -44.399 1.00 83.31 334 GLN A N 1
ATOM 2598 C CA . GLN A 1 334 ? 41.937 20.640 -45.445 1.00 83.31 334 GLN A CA 1
ATOM 2599 C C . GLN A 1 334 ? 43.064 19.802 -46.055 1.00 83.31 334 GLN A C 1
ATOM 2601 O O . GLN A 1 334 ? 43.155 19.721 -47.277 1.00 83.31 334 GLN A O 1
ATOM 2606 N N . GLU A 1 335 ? 43.891 19.152 -45.232 1.00 81.56 335 GLU A N 1
ATOM 2607 C CA . GLU A 1 335 ? 44.970 18.285 -45.729 1.00 81.56 335 GLU A CA 1
ATOM 2608 C C . GLU A 1 335 ? 44.419 17.096 -46.508 1.00 81.56 335 GLU A C 1
ATOM 2610 O O . GLU A 1 335 ? 44.923 16.739 -47.572 1.00 81.56 335 GLU A O 1
ATOM 2615 N N . LEU A 1 336 ? 43.314 16.532 -46.031 1.00 75.94 336 LEU A N 1
ATOM 2616 C CA . LEU A 1 336 ? 42.611 15.489 -46.750 1.00 75.94 336 LEU A CA 1
ATOM 2617 C C . LEU A 1 336 ? 42.084 16.009 -48.092 1.00 75.94 336 LEU A C 1
ATOM 2619 O O . LEU A 1 336 ? 42.399 15.415 -49.112 1.00 75.94 336 LEU A O 1
ATOM 2623 N N . ALA A 1 337 ? 41.400 17.156 -48.141 1.00 77.62 337 ALA A N 1
ATOM 2624 C CA . ALA A 1 337 ? 40.952 17.750 -49.405 1.00 77.62 337 ALA A CA 1
ATOM 2625 C C . ALA A 1 337 ? 42.110 18.026 -50.393 1.00 77.62 337 ALA A C 1
ATOM 2627 O O . ALA A 1 337 ? 41.945 17.828 -51.598 1.00 77.62 337 ALA A O 1
ATOM 2628 N N . ARG A 1 338 ? 43.298 18.415 -49.904 1.00 78.81 338 ARG A N 1
ATOM 2629 C CA . ARG A 1 338 ? 44.507 18.573 -50.734 1.00 78.81 338 ARG A CA 1
ATOM 2630 C C . ARG A 1 338 ? 44.976 17.252 -51.342 1.00 78.81 338 ARG A C 1
ATOM 2632 O O . ARG A 1 338 ? 45.231 17.198 -52.543 1.00 78.81 338 ARG A O 1
ATOM 2639 N N . LEU A 1 339 ? 45.056 16.184 -50.543 1.00 76.38 339 LEU A N 1
ATOM 2640 C CA . LEU A 1 339 ? 45.460 14.852 -51.019 1.00 76.38 339 LEU A CA 1
ATOM 2641 C C . LEU A 1 339 ? 44.493 14.287 -52.070 1.00 76.38 339 LEU A C 1
ATOM 2643 O O . LEU A 1 339 ? 44.899 13.534 -52.953 1.00 76.38 339 LEU A O 1
ATOM 2647 N N . VAL A 1 340 ? 43.223 14.676 -51.989 1.00 73.38 340 VAL A N 1
ATOM 2648 C CA . VAL A 1 340 ? 42.165 14.276 -52.926 1.00 73.38 340 VAL A CA 1
ATOM 2649 C C . VAL A 1 340 ? 42.268 15.011 -54.235 1.00 73.38 340 VAL A C 1
ATOM 2651 O O . VAL A 1 340 ? 42.231 14.377 -55.282 1.00 73.38 340 VAL A O 1
ATOM 2654 N N . GLY A 1 341 ? 42.451 16.332 -54.178 1.00 71.19 341 GLY A N 1
ATOM 2655 C CA . GLY A 1 341 ? 42.682 17.132 -55.376 1.00 71.19 341 GLY A CA 1
ATOM 2656 C C . GLY A 1 341 ? 43.907 16.658 -56.164 1.00 71.19 341 GLY A C 1
ATOM 2657 O O . GLY A 1 341 ? 43.908 16.736 -57.387 1.00 71.19 341 GLY A O 1
ATOM 2658 N N . ALA A 1 342 ? 44.918 16.106 -55.483 1.00 74.62 342 ALA A N 1
ATOM 2659 C CA . ALA A 1 342 ? 46.118 15.560 -56.115 1.00 74.62 342 ALA A CA 1
ATOM 2660 C C . ALA A 1 342 ? 45.923 14.182 -56.785 1.00 74.62 342 ALA A C 1
ATOM 2662 O O . ALA A 1 342 ? 46.773 13.774 -57.578 1.00 74.62 342 ALA A O 1
ATOM 2663 N N . ARG A 1 343 ? 44.841 13.444 -56.488 1.00 65.38 343 ARG A N 1
ATOM 2664 C CA . ARG A 1 343 ? 44.571 12.115 -57.065 1.00 65.38 343 ARG A CA 1
ATOM 2665 C C . ARG A 1 343 ? 43.229 12.093 -57.808 1.00 65.38 343 ARG A C 1
ATOM 2667 O O . ARG A 1 343 ? 42.188 11.962 -57.162 1.00 65.38 343 ARG A O 1
ATOM 2674 N N . PRO A 1 344 ? 43.221 12.144 -59.154 1.00 63.50 344 PRO A N 1
ATOM 2675 C CA . PRO A 1 344 ? 41.984 11.999 -59.913 1.00 63.50 344 PRO A CA 1
ATOM 2676 C C . PRO A 1 344 ? 41.350 10.623 -59.638 1.00 63.50 344 PRO A C 1
ATOM 2678 O O . PRO A 1 344 ? 42.016 9.595 -59.741 1.00 63.50 344 PRO A O 1
ATOM 2681 N N . GLY A 1 345 ? 40.065 10.613 -59.262 1.00 66.38 345 GLY A N 1
ATOM 2682 C CA . GLY A 1 345 ? 39.256 9.399 -59.064 1.00 66.38 345 GLY A CA 1
ATOM 2683 C C . GLY A 1 345 ? 38.860 9.057 -57.619 1.00 66.38 345 GLY A C 1
ATOM 2684 O O . GLY A 1 345 ? 38.091 8.120 -57.420 1.00 66.38 345 GLY A O 1
ATOM 2685 N N . LEU A 1 346 ? 39.329 9.793 -56.603 1.00 63.50 346 LEU A N 1
ATOM 2686 C CA . LEU A 1 346 ? 38.989 9.513 -55.200 1.00 63.50 346 LEU A CA 1
ATOM 2687 C C . LEU A 1 346 ? 37.751 10.310 -54.736 1.00 63.50 346 LEU A C 1
ATOM 2689 O O . LEU A 1 346 ? 37.815 11.525 -54.569 1.00 63.50 346 LEU A O 1
ATOM 2693 N N . ILE A 1 347 ? 36.628 9.627 -54.486 1.00 65.62 347 ILE A N 1
ATOM 2694 C CA . ILE A 1 347 ? 35.376 10.232 -53.990 1.00 65.62 347 ILE A CA 1
ATOM 2695 C C . ILE A 1 347 ? 35.396 10.291 -52.459 1.00 65.62 347 ILE A C 1
ATOM 2697 O O . ILE A 1 347 ? 35.625 9.283 -51.791 1.00 65.62 347 ILE A O 1
ATOM 2701 N N . TRP A 1 348 ? 35.129 11.471 -51.899 1.00 60.09 348 TRP A N 1
ATOM 2702 C CA . TRP A 1 348 ? 35.073 11.692 -50.453 1.00 60.09 348 TRP A CA 1
ATOM 2703 C C . TRP A 1 348 ? 33.645 11.642 -49.944 1.00 60.09 348 TRP A C 1
ATOM 2705 O O . TRP A 1 348 ? 32.813 12.446 -50.354 1.00 60.09 348 TRP A O 1
ATOM 2715 N N . ILE A 1 349 ? 33.378 10.721 -49.018 1.00 66.62 349 ILE A N 1
ATOM 2716 C CA . ILE A 1 349 ? 32.098 10.633 -48.315 1.00 66.62 349 ILE A CA 1
ATOM 2717 C C . ILE A 1 349 ? 32.296 11.243 -46.923 1.00 66.62 349 ILE A C 1
ATOM 2719 O O . ILE A 1 349 ? 32.916 10.612 -46.062 1.00 66.62 349 ILE A O 1
ATOM 2723 N N . PRO A 1 350 ? 31.834 12.480 -46.680 1.00 60.34 350 PRO A N 1
ATOM 2724 C CA . PRO A 1 350 ? 31.867 13.051 -45.344 1.00 60.34 350 PRO A CA 1
ATOM 2725 C C . PRO A 1 350 ? 30.959 12.239 -44.401 1.00 60.34 350 PRO A C 1
ATOM 2727 O O . PRO A 1 350 ? 29.901 11.767 -44.821 1.00 60.34 350 PRO A O 1
ATOM 2730 N N . PRO A 1 351 ? 31.337 12.071 -43.120 1.00 58.38 351 PRO A N 1
ATOM 2731 C CA . PRO A 1 351 ? 30.449 11.460 -42.138 1.00 58.38 351 PRO A CA 1
ATOM 2732 C C . PRO A 1 351 ? 29.180 12.315 -41.963 1.00 58.38 351 PRO A C 1
ATOM 2734 O O . PRO A 1 351 ? 29.264 13.543 -42.085 1.00 58.38 351 PRO A O 1
ATOM 2737 N N . PRO A 1 352 ? 28.022 11.697 -41.652 1.00 53.72 352 PRO A N 1
ATOM 2738 C CA . PRO A 1 352 ? 26.776 12.422 -41.431 1.00 53.72 352 PRO A CA 1
ATOM 2739 C C . PRO A 1 352 ? 26.979 13.460 -40.324 1.00 53.72 352 PRO A C 1
ATOM 2741 O O . PRO A 1 352 ? 27.539 13.150 -39.266 1.00 53.72 352 PRO A O 1
ATOM 2744 N N . GLY A 1 353 ? 26.574 14.702 -40.601 1.00 50.00 353 GLY A N 1
ATOM 2745 C CA . GLY A 1 353 ? 26.596 15.781 -39.618 1.00 50.00 353 GLY A CA 1
ATOM 2746 C C . GLY A 1 353 ? 25.858 15.343 -38.355 1.00 50.00 353 GLY A C 1
ATOM 2747 O O . GLY A 1 353 ? 24.800 14.723 -38.446 1.00 50.00 353 GLY A O 1
ATOM 2748 N N . ARG A 1 354 ? 26.459 15.600 -37.192 1.00 38.91 354 ARG A N 1
ATOM 2749 C CA . ARG A 1 354 ? 25.734 15.509 -35.924 1.00 38.91 354 ARG A CA 1
ATOM 2750 C C . ARG A 1 354 ? 24.811 16.695 -35.757 1.00 38.91 354 ARG A C 1
ATOM 2752 O O . ARG A 1 354 ? 25.241 17.795 -36.172 1.00 38.91 354 ARG A O 1
#